Protein AF-A0A4C1ZLG6-F1 (afdb_monomer)

Structure (mmCIF, N/CA/C/O backbone):
data_AF-A0A4C1ZLG6-F1
#
_entry.id   AF-A0A4C1ZLG6-F1
#
loop_
_atom_site.group_PDB
_atom_site.id
_atom_site.type_symbol
_atom_site.label_atom_id
_atom_site.label_alt_id
_atom_site.label_comp_id
_atom_site.label_asym_id
_atom_site.label_entity_id
_atom_site.label_seq_id
_atom_site.pdbx_PDB_ins_code
_atom_site.Cartn_x
_atom_site.Cartn_y
_atom_site.Cartn_z
_atom_site.occupancy
_atom_site.B_iso_or_equiv
_atom_site.auth_seq_id
_atom_site.auth_comp_id
_atom_site.auth_asym_id
_atom_site.auth_atom_id
_atom_site.pdbx_PDB_model_num
ATOM 1 N N . MET A 1 1 ? 3.387 13.866 -40.294 1.00 32.53 1 MET A N 1
ATOM 2 C CA . MET A 1 1 ? 2.597 12.995 -39.398 1.00 32.53 1 MET A CA 1
ATOM 3 C C . MET A 1 1 ? 2.836 13.472 -37.978 1.00 32.53 1 MET A C 1
ATOM 5 O O . MET A 1 1 ? 3.967 13.410 -37.513 1.00 32.53 1 MET A O 1
ATOM 9 N N . GLU A 1 2 ? 1.818 14.074 -37.364 1.00 25.86 2 GLU A N 1
ATOM 10 C CA . GLU A 1 2 ? 1.914 14.751 -36.068 1.00 25.86 2 GLU A CA 1
ATOM 11 C C . GLU A 1 2 ? 2.359 13.804 -34.948 1.00 25.86 2 GLU A C 1
ATOM 13 O O . GLU A 1 2 ? 1.741 12.775 -34.671 1.00 25.86 2 GLU A O 1
ATOM 18 N N . TYR A 1 3 ? 3.446 14.188 -34.281 1.00 26.62 3 TYR A N 1
ATOM 19 C CA . TYR A 1 3 ? 3.924 13.571 -33.053 1.00 26.62 3 TYR A CA 1
ATOM 20 C C . TYR A 1 3 ? 2.950 13.901 -31.914 1.00 26.62 3 TYR A C 1
ATOM 22 O O . TYR A 1 3 ? 3.123 14.875 -31.182 1.00 26.62 3 TYR A O 1
ATOM 30 N N . ASN A 1 4 ? 1.942 13.053 -31.712 1.00 25.73 4 ASN A N 1
ATOM 31 C CA . ASN A 1 4 ? 1.201 13.013 -30.453 1.00 25.73 4 ASN A CA 1
ATOM 32 C C . ASN A 1 4 ? 2.108 12.421 -29.363 1.00 25.73 4 ASN A C 1
ATOM 34 O O . ASN A 1 4 ? 2.046 11.240 -29.014 1.00 25.73 4 ASN A O 1
ATOM 38 N N . SER A 1 5 ? 2.999 13.262 -28.833 1.00 31.33 5 SER A N 1
ATOM 39 C CA . SER A 1 5 ? 3.662 13.018 -27.560 1.00 31.33 5 SER A CA 1
ATOM 40 C C . SER A 1 5 ? 2.575 12.957 -26.496 1.00 31.33 5 SER A C 1
ATOM 42 O O . SER A 1 5 ? 2.000 13.977 -26.117 1.00 31.33 5 SER A O 1
ATOM 44 N N . VAL A 1 6 ? 2.274 11.753 -26.015 1.00 37.44 6 VAL A N 1
ATOM 45 C CA . VAL A 1 6 ? 1.511 11.569 -24.782 1.00 37.44 6 VAL A CA 1
ATOM 46 C C . VAL A 1 6 ? 2.402 12.074 -23.640 1.00 37.44 6 VAL A C 1
ATOM 48 O O . VAL A 1 6 ? 3.042 11.294 -22.933 1.00 37.44 6 VAL A O 1
ATOM 51 N N . ARG A 1 7 ? 2.469 13.406 -23.470 1.00 36.53 7 ARG A N 1
ATOM 52 C CA . ARG A 1 7 ? 2.649 14.013 -22.146 1.00 36.53 7 ARG A CA 1
ATOM 53 C C . ARG A 1 7 ? 1.627 13.349 -21.238 1.00 36.53 7 ARG A C 1
ATOM 55 O O . ARG A 1 7 ? 0.547 13.002 -21.713 1.00 36.53 7 ARG A O 1
ATOM 62 N N . LEU A 1 8 ? 1.949 13.181 -19.958 1.00 45.28 8 LEU A N 1
ATOM 63 C CA . LEU A 1 8 ? 0.924 12.904 -18.957 1.00 45.28 8 LEU A CA 1
ATOM 64 C C . LEU A 1 8 ? -0.202 13.910 -19.197 1.00 45.28 8 LEU A C 1
ATOM 66 O O . LEU A 1 8 ? -0.028 15.109 -18.970 1.00 45.28 8 LEU A O 1
ATOM 70 N N . SER A 1 9 ? -1.299 13.444 -19.796 1.00 33.59 9 SER A N 1
ATOM 71 C CA . SER A 1 9 ? -2.474 14.264 -20.013 1.00 33.59 9 SER A CA 1
ATOM 72 C C . SER A 1 9 ? -2.825 14.775 -18.635 1.00 33.59 9 SER A C 1
ATOM 74 O O . SER A 1 9 ? -2.987 13.963 -17.723 1.00 33.59 9 SER A O 1
ATOM 76 N N . ARG A 1 10 ? -2.824 16.104 -18.472 1.00 37.34 10 ARG A N 1
ATOM 77 C CA . ARG A 1 10 ? -3.191 16.760 -17.218 1.00 37.34 10 ARG A CA 1
ATOM 78 C C . ARG A 1 10 ? -4.467 16.073 -16.743 1.00 37.34 10 ARG A C 1
ATOM 80 O O . ARG A 1 10 ? -5.470 16.194 -17.449 1.00 37.34 10 ARG A O 1
ATOM 87 N N . PRO A 1 11 ? -4.450 15.324 -15.629 1.00 32.22 11 PRO A N 1
ATOM 88 C CA . PRO A 1 11 ? -5.691 14.843 -15.069 1.00 32.22 11 PRO A CA 1
ATOM 89 C C . PRO A 1 11 ? -6.492 16.107 -14.785 1.00 32.22 11 PRO A C 1
ATOM 91 O O . PRO A 1 11 ? -6.019 16.981 -14.052 1.00 32.22 11 PRO A O 1
ATOM 94 N N . THR A 1 12 ? -7.643 16.259 -15.439 1.00 30.94 12 THR A N 1
ATOM 95 C CA . THR A 1 12 ? -8.649 17.258 -15.077 1.00 30.94 12 THR A CA 1
ATOM 96 C C . THR A 1 12 ? -8.755 17.191 -13.571 1.00 30.94 12 THR A C 1
ATOM 98 O O . THR A 1 12 ? -8.993 16.092 -13.080 1.00 30.94 12 THR A O 1
ATOM 101 N N . ALA A 1 13 ? -8.451 18.292 -12.875 1.00 35.47 13 ALA A N 1
ATOM 102 C CA . ALA A 1 13 ? -8.166 18.334 -11.445 1.00 35.47 13 ALA A CA 1
ATOM 103 C C . ALA A 1 1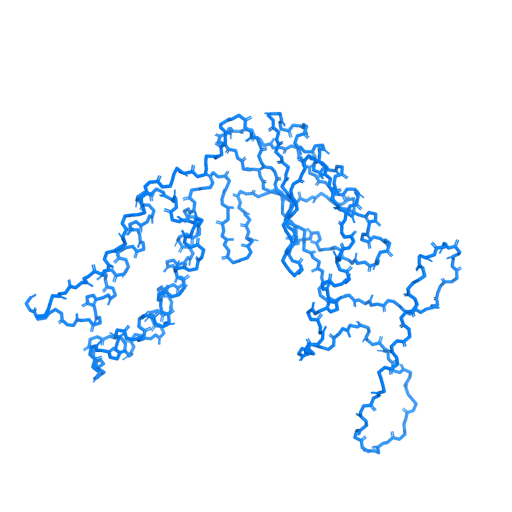3 ? -9.134 17.457 -10.634 1.00 35.47 13 ALA A C 1
ATOM 105 O O . ALA A 1 13 ? -10.161 17.922 -10.143 1.00 35.47 13 ALA A O 1
ATOM 106 N N . GLN A 1 14 ? -8.810 16.173 -10.483 1.00 33.31 14 GLN A N 1
ATOM 107 C CA . GLN A 1 14 ? -9.477 15.326 -9.526 1.00 33.31 14 GLN A CA 1
ATOM 108 C C . GLN A 1 14 ? -8.911 15.809 -8.212 1.00 33.31 14 GLN A C 1
ATOM 110 O O . GLN A 1 14 ? -7.715 15.669 -7.939 1.00 33.31 14 GLN A O 1
ATOM 115 N N . ARG A 1 15 ? -9.777 16.511 -7.472 1.00 34.97 15 ARG A N 1
ATOM 116 C CA . ARG A 1 15 ? -9.549 16.932 -6.097 1.00 34.97 15 ARG A CA 1
ATOM 117 C C . ARG A 1 15 ? -8.759 15.820 -5.426 1.00 34.97 15 ARG A C 1
ATOM 119 O O . ARG A 1 15 ? -9.230 14.685 -5.371 1.00 34.97 15 ARG A O 1
ATOM 126 N N . LYS A 1 16 ? -7.553 16.165 -4.962 1.00 40.41 16 LYS A N 1
ATOM 127 C CA . LYS A 1 16 ? -6.758 15.348 -4.044 1.00 40.41 16 LYS A CA 1
ATOM 128 C C . LYS A 1 16 ? -7.745 14.623 -3.122 1.00 40.41 16 LYS A C 1
ATOM 130 O O . LYS A 1 16 ? -8.597 15.339 -2.585 1.00 40.41 16 LYS A O 1
ATOM 135 N N . PRO A 1 17 ? -7.704 13.286 -2.951 1.00 38.41 17 PRO A N 1
ATOM 136 C CA . PRO A 1 17 ? -8.452 12.640 -1.888 1.00 38.41 17 PRO A CA 1
ATOM 137 C C . PRO A 1 17 ? -7.931 13.287 -0.616 1.00 38.41 17 PRO A C 1
ATOM 139 O O . PRO A 1 17 ? -6.821 13.026 -0.147 1.00 38.41 17 PRO A O 1
ATOM 142 N N . ALA A 1 18 ? -8.662 14.300 -0.170 1.00 37.34 18 ALA A N 1
ATOM 143 C CA . ALA A 1 18 ? -8.304 15.048 0.993 1.00 37.34 18 ALA A CA 1
ATOM 144 C C . ALA A 1 18 ? -8.491 14.031 2.102 1.00 37.34 18 ALA A C 1
ATOM 146 O O . ALA A 1 18 ? -9.612 13.596 2.364 1.00 37.34 18 ALA A O 1
ATOM 147 N N . ALA A 1 19 ? -7.394 13.639 2.748 1.00 44.62 19 ALA A N 1
ATOM 148 C CA . ALA A 1 19 ? -7.501 13.346 4.160 1.00 44.62 19 ALA A CA 1
ATOM 149 C C . ALA A 1 19 ? -8.243 14.554 4.737 1.00 44.62 19 ALA A C 1
ATOM 151 O O . ALA A 1 19 ? -7.701 15.664 4.721 1.00 44.62 19 ALA A O 1
ATOM 152 N N . ASN A 1 20 ? -9.524 14.371 5.065 1.00 40.72 20 ASN A N 1
ATOM 153 C CA . ASN A 1 20 ? -10.324 15.422 5.663 1.00 40.72 20 ASN A CA 1
ATOM 154 C C . ASN A 1 20 ? -9.501 15.905 6.869 1.00 40.72 20 ASN A C 1
ATOM 156 O O . ASN A 1 20 ? -9.149 15.057 7.694 1.00 40.72 20 ASN A O 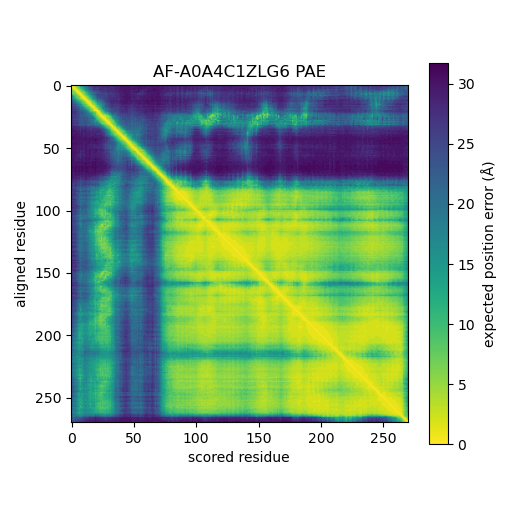1
ATOM 160 N N . PRO A 1 21 ? -9.097 17.188 6.952 1.00 42.62 21 PRO A N 1
ATOM 161 C CA . PRO A 1 21 ? -8.167 17.671 7.983 1.00 42.62 21 PRO A CA 1
ATOM 162 C C . PRO A 1 21 ? -8.642 17.408 9.424 1.00 42.62 21 PRO A C 1
ATOM 164 O O . PRO A 1 21 ? -7.870 17.551 10.379 1.00 42.62 21 PRO A O 1
ATOM 167 N N . GLU A 1 22 ? -9.895 16.989 9.574 1.00 38.75 22 GLU A N 1
ATOM 168 C CA . GLU A 1 22 ? -10.546 16.667 10.832 1.00 38.75 22 GLU A CA 1
ATOM 169 C C . GLU A 1 22 ? -10.551 15.182 11.197 1.00 38.75 22 GLU A C 1
ATOM 171 O O . GLU A 1 22 ? -10.869 14.886 12.338 1.00 38.75 22 GLU A O 1
ATOM 176 N N . ARG A 1 23 ? -10.167 14.245 10.316 1.00 43.34 23 ARG A N 1
ATOM 177 C CA . ARG A 1 23 ? -10.336 12.801 10.574 1.00 43.34 23 ARG A CA 1
ATOM 178 C C . ARG A 1 23 ? -9.011 12.042 10.636 1.00 43.34 23 ARG A C 1
ATOM 180 O O . ARG A 1 23 ? -8.165 12.154 9.752 1.00 43.34 23 ARG A O 1
ATOM 187 N N . PHE A 1 24 ? -8.847 11.239 11.681 1.00 42.12 24 PHE A N 1
ATOM 188 C CA . PHE A 1 24 ? -7.832 10.197 11.771 1.00 42.12 24 PHE A CA 1
ATOM 189 C C . PHE A 1 24 ? -8.303 8.998 10.967 1.00 42.12 24 PHE A C 1
ATOM 191 O O . PHE A 1 24 ? -9.427 8.547 11.165 1.00 42.12 24 PHE A O 1
ATOM 198 N N . LEU A 1 25 ? -7.452 8.488 10.081 1.00 54.62 25 LEU A N 1
ATOM 199 C CA . LEU A 1 25 ? -7.694 7.232 9.387 1.00 54.62 25 LEU A CA 1
ATOM 200 C C . LEU A 1 25 ? -6.664 6.223 9.885 1.00 54.62 25 LEU A C 1
ATOM 202 O O . LEU A 1 25 ? -5.469 6.378 9.647 1.00 54.62 25 LEU A O 1
ATOM 206 N N . VAL A 1 26 ? -7.113 5.219 10.627 1.00 54.72 26 VAL A N 1
ATOM 207 C CA . VAL A 1 26 ? -6.240 4.177 11.175 1.00 54.72 26 VAL A CA 1
ATOM 208 C C . VAL A 1 26 ? -6.462 2.921 10.372 1.00 54.72 26 VAL A C 1
ATOM 210 O O . VAL A 1 26 ? -7.603 2.483 10.223 1.00 54.72 26 VAL A O 1
ATOM 213 N N . THR A 1 27 ? -5.379 2.348 9.860 1.00 56.62 27 THR A N 1
ATOM 214 C CA . THR A 1 27 ? -5.454 1.077 9.152 1.00 56.62 27 THR A CA 1
ATOM 215 C C . THR A 1 27 ? -4.721 -0.010 9.891 1.00 56.62 27 THR A C 1
ATOM 217 O O . THR A 1 27 ? -3.542 0.168 10.197 1.00 56.62 27 THR A O 1
ATOM 220 N N . ALA A 1 28 ? -5.379 -1.145 10.086 1.00 50.84 28 ALA A N 1
ATOM 221 C CA . ALA A 1 28 ? -4.706 -2.406 10.347 1.00 50.84 28 ALA A CA 1
ATOM 222 C C . ALA A 1 28 ? -4.681 -3.198 9.039 1.00 50.84 28 ALA A C 1
ATOM 224 O O . ALA A 1 28 ? -5.736 -3.503 8.481 1.00 50.84 28 ALA A O 1
ATOM 225 N N . ASN A 1 29 ? -3.488 -3.507 8.532 1.00 51.44 29 ASN A N 1
ATOM 226 C CA . ASN A 1 29 ? -3.357 -4.536 7.506 1.00 51.44 29 ASN A CA 1
ATOM 227 C C . ASN A 1 29 ? -3.202 -5.875 8.226 1.00 51.44 29 ASN A C 1
ATOM 229 O O . ASN A 1 29 ? -2.178 -6.100 8.863 1.00 51.44 29 ASN A O 1
ATOM 233 N N . VAL A 1 30 ? -4.222 -6.722 8.175 1.00 50.34 30 VAL A N 1
ATOM 234 C CA . VAL A 1 30 ? -4.213 -8.072 8.730 1.00 50.34 30 VAL A CA 1
ATOM 235 C C . VAL A 1 30 ? -3.909 -9.033 7.592 1.00 50.34 30 VAL A C 1
ATOM 237 O O . VAL A 1 30 ? -4.689 -9.173 6.653 1.00 50.34 30 VAL A O 1
ATOM 240 N N . ARG A 1 31 ? -2.769 -9.719 7.688 1.00 47.28 31 ARG A N 1
ATOM 241 C CA . ARG A 1 31 ? -2.401 -10.776 6.742 1.00 47.28 31 ARG A CA 1
ATOM 242 C C . ARG A 1 31 ? -2.761 -12.140 7.291 1.00 47.28 31 ARG A C 1
ATOM 244 O O . ARG A 1 31 ? -2.350 -12.494 8.398 1.00 47.28 31 ARG A O 1
ATOM 251 N N . SER A 1 32 ? -3.470 -12.934 6.500 1.00 43.19 32 SER A N 1
ATOM 252 C CA . SER A 1 32 ? -3.666 -14.355 6.794 1.00 43.19 32 SER A CA 1
ATOM 253 C C . SER A 1 32 ? -2.518 -15.186 6.206 1.00 43.19 32 SER A C 1
ATOM 255 O O . SER A 1 32 ? -1.908 -14.830 5.202 1.00 43.19 32 SER A O 1
ATOM 257 N N . SER A 1 33 ? -2.135 -16.279 6.865 1.00 38.66 33 SER A N 1
ATOM 258 C CA . SER A 1 33 ? -1.127 -17.190 6.311 1.00 38.66 33 SER A CA 1
ATOM 259 C C . SER A 1 33 ? -1.798 -18.195 5.371 1.00 38.66 33 SER A C 1
ATOM 261 O O . SER A 1 33 ? -2.636 -18.969 5.823 1.00 38.66 33 SER A O 1
ATOM 263 N N . HIS A 1 34 ? -1.361 -18.274 4.105 1.00 36.88 34 HIS A N 1
ATOM 264 C CA . HIS A 1 34 ? -1.759 -19.317 3.134 1.00 36.88 34 HIS A CA 1
ATOM 265 C C . HIS A 1 34 ? -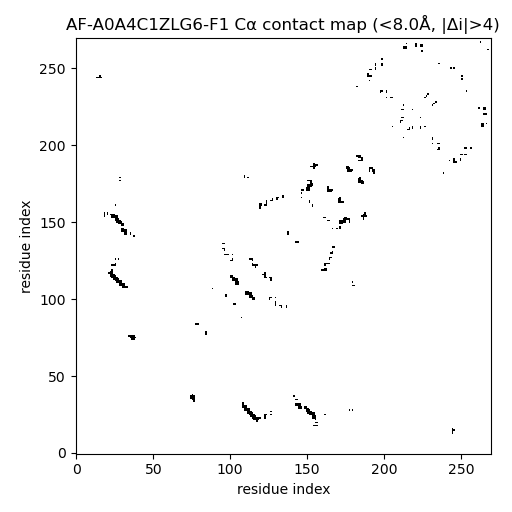1.503 -20.757 3.614 1.00 36.88 34 HIS A C 1
ATOM 267 O O . HIS A 1 34 ? -1.966 -21.720 3.006 1.00 36.88 34 HIS A O 1
ATOM 273 N N . ARG A 1 35 ? -0.780 -20.931 4.725 1.00 30.44 35 ARG A N 1
ATOM 274 C CA . ARG A 1 35 ? -0.602 -22.217 5.395 1.00 30.44 35 ARG A CA 1
ATOM 275 C C . ARG A 1 35 ? -1.771 -22.486 6.348 1.00 30.44 35 ARG A C 1
ATOM 277 O O . ARG A 1 35 ? -1.566 -22.724 7.538 1.00 30.44 35 ARG A O 1
ATOM 284 N N . ALA A 1 36 ? -2.995 -22.424 5.833 1.00 33.66 36 ALA A N 1
ATOM 285 C CA . ALA A 1 36 ? -4.163 -22.908 6.549 1.00 33.66 36 ALA A CA 1
ATOM 286 C C . ALA A 1 36 ? -4.057 -24.437 6.634 1.00 33.66 36 ALA A C 1
ATOM 288 O O . ALA A 1 36 ? -4.374 -25.137 5.680 1.00 33.66 36 ALA A O 1
ATOM 289 N N . ARG A 1 37 ? -3.584 -24.971 7.767 1.00 31.08 37 ARG A N 1
ATOM 290 C CA . ARG A 1 37 ? -3.909 -26.359 8.117 1.00 31.08 37 ARG A CA 1
ATOM 291 C C . ARG A 1 37 ? -5.420 -26.387 8.342 1.00 31.08 37 ARG A C 1
ATOM 293 O O . ARG A 1 37 ? -5.855 -25.896 9.376 1.00 31.08 37 ARG A O 1
ATOM 300 N N . LEU A 1 38 ? -6.212 -26.955 7.431 1.00 36.28 38 LEU A N 1
ATOM 301 C CA . LEU A 1 38 ? -7.554 -27.438 7.804 1.00 36.28 38 LEU A CA 1
ATOM 302 C C . LEU A 1 38 ? -7.345 -28.595 8.804 1.00 36.28 38 LEU A C 1
ATOM 304 O O . LEU A 1 38 ? -6.683 -29.582 8.478 1.00 36.28 38 LEU A O 1
ATOM 308 N N . PRO A 1 39 ? -7.790 -28.497 10.054 1.00 38.84 39 PRO A N 1
ATOM 309 C CA . PRO A 1 39 ? -7.450 -29.509 11.044 1.00 38.84 39 PRO A CA 1
ATOM 310 C C . PRO A 1 39 ? -8.229 -30.816 10.846 1.00 38.84 39 PRO A C 1
ATOM 312 O O . PRO A 1 39 ? -9.346 -30.830 10.332 1.00 38.84 39 PRO A O 1
ATOM 315 N N . ARG A 1 40 ? -7.601 -31.914 11.288 1.00 28.41 40 ARG A N 1
ATOM 316 C CA . ARG A 1 40 ? -8.188 -33.256 11.406 1.00 28.41 40 ARG A CA 1
ATOM 317 C C . ARG A 1 40 ? -9.404 -33.235 12.341 1.00 28.41 40 ARG A C 1
ATOM 319 O O . ARG A 1 40 ? -9.437 -32.478 13.308 1.00 28.41 40 ARG A O 1
ATOM 326 N N . ALA A 1 41 ? -10.369 -34.101 12.047 1.00 32.78 41 ALA A N 1
ATOM 327 C CA . ALA A 1 41 ? -11.659 -34.227 12.725 1.00 32.78 41 ALA A CA 1
ATOM 328 C C . ALA A 1 41 ? -11.605 -34.961 14.081 1.00 32.78 41 ALA A C 1
ATOM 330 O O . ALA A 1 41 ? -12.558 -35.654 14.421 1.00 32.78 41 ALA A O 1
ATOM 331 N N . ASP A 1 42 ? -10.517 -34.837 14.841 1.00 35.28 42 ASP A N 1
ATOM 332 C CA . ASP A 1 42 ? -10.348 -35.600 16.081 1.00 35.28 42 ASP A CA 1
ATOM 333 C C . ASP A 1 42 ? -9.894 -34.679 17.214 1.00 35.28 42 ASP A C 1
ATOM 335 O O . ASP A 1 42 ? -8.725 -34.619 17.576 1.00 35.28 42 ASP A O 1
ATOM 339 N N . ASP A 1 43 ? -10.836 -33.876 17.711 1.00 33.06 43 ASP A N 1
ATOM 340 C CA . ASP A 1 43 ? -10.805 -33.439 19.104 1.00 33.06 43 ASP A CA 1
ATOM 341 C C . ASP A 1 43 ? -12.244 -33.181 19.568 1.00 33.06 43 ASP A C 1
ATOM 343 O O . ASP A 1 43 ? -12.929 -32.267 19.093 1.00 33.06 43 ASP A O 1
ATOM 347 N N . ARG A 1 44 ? -12.745 -34.072 20.427 1.00 37.47 44 ARG A N 1
ATOM 348 C CA . ARG A 1 44 ? -14.106 -34.045 20.967 1.00 37.47 44 ARG A CA 1
ATOM 349 C C . ARG A 1 44 ? -14.184 -32.976 22.058 1.00 37.47 44 ARG A C 1
ATOM 351 O O . ARG A 1 44 ? -14.012 -33.272 23.233 1.00 37.47 44 ARG A O 1
ATOM 358 N N . SER A 1 45 ? -14.508 -31.744 21.683 1.00 31.66 45 SER A N 1
ATOM 359 C CA . SER A 1 45 ? -1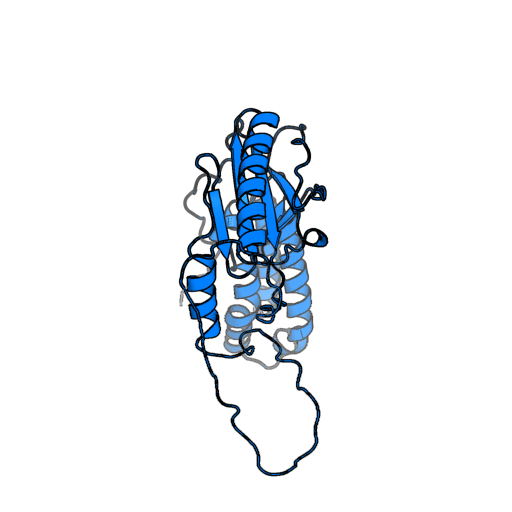5.123 -30.782 22.603 1.00 31.66 45 SER A CA 1
ATOM 360 C C . SER A 1 45 ? -16.365 -30.189 21.939 1.00 31.66 45 SER A C 1
ATOM 362 O O . SER A 1 45 ? -16.307 -29.639 20.841 1.00 31.66 45 SER A O 1
ATOM 364 N N . GLY A 1 46 ? -17.515 -30.424 22.573 1.00 35.44 46 GLY A N 1
ATOM 365 C CA . GLY A 1 46 ? -18.848 -30.128 22.056 1.00 35.44 46 GLY A CA 1
ATOM 366 C C . GLY A 1 46 ? -19.138 -28.634 21.981 1.00 35.44 46 GLY A C 1
ATOM 367 O O . GLY A 1 46 ? -19.739 -28.071 22.889 1.00 35.44 46 GLY A O 1
ATOM 368 N N . VAL A 1 47 ? -18.737 -28.011 20.877 1.00 35.72 47 VAL A N 1
ATOM 369 C CA . VAL A 1 47 ? -19.232 -26.700 20.458 1.00 35.72 47 VAL A CA 1
ATOM 370 C C . VAL A 1 47 ? -19.974 -26.907 19.146 1.00 35.72 47 VAL A C 1
ATOM 372 O O . VAL A 1 47 ? -19.371 -27.334 18.161 1.00 35.72 47 VAL A O 1
ATOM 375 N N . ASP A 1 48 ? -21.280 -26.642 19.159 1.00 31.20 48 ASP A N 1
ATOM 376 C CA . ASP A 1 48 ? -22.135 -26.691 17.974 1.00 31.20 48 ASP A CA 1
ATOM 377 C C . ASP A 1 48 ? -21.552 -25.815 16.858 1.00 31.20 48 ASP A C 1
ATOM 379 O O . ASP A 1 48 ? -21.345 -24.608 17.006 1.00 31.20 48 ASP A O 1
ATOM 383 N N . VAL A 1 49 ? -21.254 -26.460 15.734 1.00 44.72 49 VAL A N 1
ATOM 384 C CA . VAL A 1 49 ? -20.683 -25.863 14.525 1.00 44.72 49 VAL A CA 1
ATOM 385 C C . VAL A 1 49 ? -21.827 -25.673 13.520 1.00 44.72 49 VAL A C 1
ATOM 387 O O . VAL A 1 49 ? -22.623 -26.601 13.361 1.00 44.72 49 VAL A O 1
ATOM 390 N N . PRO A 1 50 ? -21.934 -24.543 12.793 1.00 36.25 50 PRO A N 1
ATOM 391 C CA . PRO A 1 50 ? -22.919 -24.410 11.719 1.00 36.25 50 PRO A CA 1
ATOM 392 C C . PRO A 1 50 ? -22.739 -25.518 10.659 1.00 36.25 50 PRO A C 1
ATOM 394 O O . PRO A 1 50 ? -21.601 -25.864 10.320 1.00 36.25 50 PRO A O 1
ATOM 397 N N . PRO A 1 51 ? -23.827 -26.096 10.118 1.00 35.69 51 PRO A N 1
ATOM 398 C CA . PRO A 1 51 ? -23.765 -27.330 9.347 1.00 35.69 51 PRO A CA 1
ATOM 399 C C . PRO A 1 51 ? -23.352 -27.063 7.894 1.00 35.69 51 PRO A C 1
ATOM 401 O O . PRO A 1 51 ? -24.187 -26.992 7.001 1.00 35.69 51 PRO A O 1
ATOM 404 N N . LEU A 1 52 ? -22.048 -26.976 7.631 1.00 35.72 52 LEU A N 1
ATOM 405 C CA . LEU A 1 52 ? -21.479 -27.141 6.287 1.00 35.72 52 LEU A CA 1
ATOM 406 C C . LEU A 1 52 ? -20.353 -28.181 6.345 1.00 35.72 52 LEU A C 1
ATOM 408 O O . LEU A 1 52 ? -19.158 -27.888 6.351 1.00 35.72 52 LEU A O 1
ATOM 412 N N . ARG A 1 53 ? -20.775 -29.444 6.449 1.00 34.69 53 ARG A N 1
ATOM 413 C CA . ARG A 1 53 ? -19.924 -30.637 6.536 1.00 34.69 53 ARG A CA 1
ATOM 414 C C . ARG A 1 53 ? -19.305 -30.943 5.162 1.00 34.69 53 ARG A C 1
ATOM 416 O O . ARG A 1 53 ? -19.902 -31.646 4.354 1.00 34.69 53 ARG A O 1
ATOM 423 N N . TRP A 1 54 ? -18.104 -30.438 4.884 1.00 41.50 54 TRP A N 1
ATOM 424 C CA . TRP A 1 54 ? -17.394 -30.633 3.608 1.00 41.50 54 TRP A CA 1
ATOM 425 C C . TRP A 1 54 ? -16.684 -31.998 3.489 1.00 41.50 54 TRP A C 1
ATOM 427 O O . TRP A 1 54 ? -15.466 -32.073 3.478 1.00 41.50 54 TRP A O 1
ATOM 437 N N . ARG A 1 55 ? -17.377 -33.126 3.291 1.00 29.12 55 ARG A N 1
ATOM 438 C CA . ARG A 1 55 ? -16.674 -34.336 2.792 1.00 29.12 55 ARG A CA 1
ATOM 439 C C . ARG A 1 55 ? -16.333 -34.187 1.299 1.00 29.12 55 ARG A C 1
ATOM 441 O O . ARG A 1 55 ? -16.988 -34.773 0.449 1.00 29.12 55 ARG A O 1
ATOM 448 N N . LEU A 1 56 ? -15.299 -33.411 0.973 1.00 35.47 56 LEU A N 1
ATOM 449 C CA . LEU A 1 56 ? -14.662 -33.458 -0.346 1.00 35.47 56 LEU A CA 1
ATOM 450 C C . LEU A 1 56 ? -13.594 -34.550 -0.331 1.00 35.47 56 LEU A C 1
ATOM 452 O O . LEU A 1 56 ? -12.438 -34.335 0.026 1.00 35.47 56 LEU A O 1
ATOM 456 N N . GLN A 1 57 ? -14.027 -35.751 -0.696 1.00 33.16 57 GLN A N 1
ATOM 457 C CA . GLN A 1 57 ? -13.170 -36.891 -0.978 1.00 33.16 57 GLN A CA 1
ATOM 458 C C . GLN A 1 57 ? -12.582 -36.683 -2.379 1.00 33.16 57 GLN A C 1
ATOM 460 O O . GLN A 1 57 ? -13.110 -37.173 -3.370 1.00 33.16 57 GLN A O 1
ATOM 465 N N . LEU A 1 58 ? -11.526 -35.872 -2.480 1.00 33.75 58 LEU A N 1
ATOM 466 C CA . LEU A 1 58 ? -10.732 -35.819 -3.703 1.00 33.75 58 LEU A CA 1
ATOM 467 C C . LEU A 1 58 ? -9.878 -37.088 -3.735 1.00 33.75 58 LEU A C 1
ATOM 469 O O . LEU A 1 58 ? -8.939 -37.236 -2.954 1.00 33.75 58 LEU A O 1
ATOM 473 N N . ALA A 1 59 ? -10.278 -38.030 -4.589 1.00 27.88 59 ALA A N 1
ATOM 474 C CA . ALA A 1 59 ? -9.530 -39.247 -4.855 1.00 27.88 59 ALA A CA 1
ATOM 475 C C . ALA A 1 59 ? -8.105 -38.899 -5.327 1.00 27.88 59 ALA A C 1
ATOM 477 O O . ALA A 1 59 ? -7.943 -37.980 -6.138 1.00 27.88 59 ALA A O 1
ATOM 478 N N . PRO A 1 60 ? -7.067 -39.607 -4.855 1.00 32.09 60 PRO A N 1
ATOM 479 C CA . PRO A 1 60 ? -5.736 -39.455 -5.413 1.00 32.09 60 PRO A CA 1
ATOM 480 C C . PRO A 1 60 ? -5.736 -39.988 -6.850 1.00 32.09 60 PRO A C 1
ATOM 482 O O . PRO A 1 60 ? -6.141 -41.119 -7.109 1.00 32.09 60 PRO A O 1
ATOM 485 N N . VAL A 1 61 ? -5.256 -39.176 -7.792 1.00 38.44 61 VAL A N 1
ATOM 486 C CA . VAL A 1 61 ? -4.795 -39.682 -9.088 1.00 38.44 61 VAL A CA 1
ATOM 487 C C . VAL A 1 61 ? -3.510 -40.462 -8.803 1.00 38.44 61 VAL A C 1
ATOM 489 O O . VAL A 1 61 ? -2.456 -39.866 -8.592 1.00 38.44 61 VAL A O 1
ATOM 492 N N . SER A 1 62 ? -3.611 -41.790 -8.712 1.00 32.41 62 SER A N 1
ATOM 493 C CA . SER A 1 62 ? -2.456 -42.689 -8.601 1.00 32.41 62 SER A CA 1
ATOM 494 C C . SER A 1 62 ? -1.603 -42.642 -9.873 1.00 32.41 62 SER A C 1
ATOM 496 O O . SER A 1 62 ? -2.135 -42.875 -10.958 1.00 32.41 62 SER A O 1
ATOM 498 N N . PRO A 1 63 ? -0.273 -42.498 -9.774 1.00 35.59 63 PRO A N 1
ATOM 499 C CA . PRO A 1 63 ? 0.636 -43.292 -10.579 1.00 35.59 63 PRO A CA 1
ATOM 500 C C . PRO A 1 63 ? 0.787 -44.675 -9.926 1.00 35.59 63 PRO A C 1
ATOM 502 O O . PRO A 1 63 ? 0.821 -44.812 -8.703 1.00 35.59 63 PRO A O 1
ATOM 505 N N . ALA A 1 64 ? 0.801 -45.716 -10.750 1.00 37.75 64 ALA A N 1
ATOM 506 C CA . ALA A 1 64 ? 0.833 -47.102 -10.312 1.00 37.75 64 ALA A CA 1
ATOM 507 C C . ALA A 1 64 ? 2.071 -47.453 -9.457 1.00 37.75 64 ALA A C 1
ATOM 509 O O . ALA A 1 64 ? 3.177 -46.975 -9.699 1.00 37.75 64 ALA A O 1
ATOM 510 N N . SER A 1 65 ? 1.847 -48.403 -8.540 1.00 40.62 65 SER A N 1
ATOM 511 C CA . SER A 1 65 ? 2.803 -49.273 -7.830 1.00 40.62 65 SER A CA 1
ATOM 512 C C . SER A 1 65 ? 3.682 -48.679 -6.717 1.00 40.62 65 SER A C 1
ATOM 514 O O . SER A 1 65 ? 4.768 -48.168 -6.960 1.00 40.62 65 SER A O 1
ATOM 516 N N . THR A 1 66 ? 3.254 -48.862 -5.461 1.00 34.78 66 THR A N 1
ATOM 517 C CA . THR A 1 66 ? 4.013 -49.543 -4.378 1.00 34.78 66 THR A CA 1
ATOM 518 C C . THR A 1 66 ? 3.183 -49.563 -3.077 1.00 34.78 66 THR A C 1
ATOM 520 O O . THR A 1 66 ? 2.613 -48.535 -2.718 1.00 34.78 66 THR A O 1
ATOM 523 N N . PRO A 1 67 ? 3.080 -50.697 -2.355 1.00 43.06 67 PRO A N 1
ATOM 524 C CA . PRO A 1 67 ? 2.480 -50.742 -1.024 1.00 43.06 67 PRO A CA 1
ATOM 525 C C . PRO A 1 67 ? 3.562 -50.537 0.045 1.00 43.06 67 PRO A C 1
ATOM 527 O O . PRO A 1 67 ? 4.503 -51.323 0.125 1.00 43.06 67 PRO A O 1
ATOM 530 N N . CYS A 1 68 ? 3.444 -49.495 0.869 1.00 30.09 68 CYS A N 1
ATOM 531 C CA . CYS A 1 68 ? 4.178 -49.423 2.131 1.00 30.09 68 CYS A CA 1
ATOM 532 C C . CYS A 1 68 ? 3.451 -48.511 3.124 1.00 30.09 68 CYS A C 1
ATOM 534 O O . CYS A 1 68 ? 3.159 -47.349 2.830 1.00 30.09 68 CYS A O 1
ATOM 536 N N . ASP A 1 69 ? 3.149 -49.076 4.288 1.00 39.12 69 ASP A N 1
ATOM 537 C CA . ASP A 1 69 ? 2.477 -48.443 5.412 1.00 39.12 69 ASP A CA 1
ATOM 538 C C . ASP A 1 69 ? 3.203 -47.172 5.869 1.00 39.12 69 ASP A C 1
ATOM 540 O O . ASP A 1 69 ? 4.243 -47.204 6.524 1.00 39.12 69 ASP A O 1
ATOM 544 N N . SER A 1 70 ? 2.612 -46.020 5.573 1.00 37.22 70 SER A N 1
ATOM 545 C CA . SER A 1 70 ? 2.835 -44.803 6.343 1.00 37.22 70 SER A CA 1
ATOM 546 C C . SER A 1 70 ? 1.547 -43.992 6.329 1.00 37.22 70 SER A C 1
ATOM 548 O O . SER A 1 70 ? 0.949 -43.750 5.283 1.00 37.22 70 SER A O 1
ATOM 550 N N . VAL A 1 71 ? 1.064 -43.634 7.519 1.00 38.88 71 VAL A N 1
ATOM 551 C CA . VAL A 1 71 ? -0.131 -42.806 7.693 1.00 38.88 71 VAL A CA 1
ATOM 552 C C . VAL A 1 71 ? 0.174 -41.432 7.112 1.00 38.88 71 VAL A C 1
ATOM 554 O O . VAL A 1 71 ? 0.750 -40.572 7.784 1.00 38.88 71 VAL A O 1
ATOM 557 N N . ASP A 1 72 ? -0.183 -41.244 5.846 1.00 39.41 72 ASP A N 1
ATOM 558 C CA . ASP A 1 72 ? 0.125 -40.027 5.124 1.00 39.41 72 ASP A CA 1
ATOM 559 C C . ASP A 1 72 ? -0.576 -38.849 5.814 1.00 39.41 72 ASP A C 1
ATOM 561 O O . ASP A 1 72 ? -1.779 -38.851 6.124 1.00 39.41 72 ASP A O 1
ATOM 565 N N . THR A 1 73 ? 0.211 -37.842 6.176 1.00 32.59 73 THR A N 1
ATOM 566 C CA . THR A 1 73 ? -0.316 -36.675 6.875 1.00 32.59 73 THR A CA 1
ATOM 567 C C . THR A 1 73 ? -1.071 -35.837 5.860 1.00 32.59 73 THR A C 1
ATOM 569 O O . THR A 1 73 ? -0.470 -35.011 5.185 1.00 32.59 73 THR A O 1
ATOM 572 N N . PHE A 1 74 ? -2.391 -36.045 5.761 1.00 38.91 74 PHE A N 1
ATOM 573 C CA . PHE A 1 74 ? -3.288 -35.215 4.952 1.00 38.91 74 PHE A CA 1
ATOM 574 C C . PHE A 1 74 ? -2.980 -33.729 5.179 1.00 38.91 74 PHE A C 1
ATOM 576 O O . PHE A 1 74 ? -3.340 -33.139 6.204 1.00 38.91 74 PHE A O 1
ATOM 583 N N . ARG A 1 75 ? -2.263 -33.135 4.219 1.00 46.41 75 ARG A N 1
ATOM 584 C CA . ARG A 1 75 ? -2.004 -31.704 4.155 1.00 46.41 75 ARG A CA 1
ATOM 585 C C . ARG A 1 75 ? -3.253 -31.064 3.606 1.00 46.41 75 ARG A C 1
ATOM 587 O O . ARG A 1 75 ? -3.522 -31.050 2.414 1.00 46.41 75 ARG A O 1
ATOM 594 N N . SER A 1 76 ? -4.027 -30.556 4.526 1.00 52.69 76 SER A N 1
ATOM 595 C CA . SER A 1 76 ? -5.152 -29.704 4.258 1.00 52.69 76 SER A CA 1
ATOM 596 C C . SER A 1 76 ? -4.714 -28.378 3.642 1.00 52.69 76 SER A C 1
ATOM 598 O O . SER A 1 76 ? -3.855 -27.678 4.174 1.00 52.69 76 SER A O 1
ATOM 600 N N . GLY A 1 77 ? -5.319 -28.062 2.504 1.00 55.91 77 GLY A N 1
ATOM 601 C CA . GLY A 1 77 ? -5.058 -26.877 1.702 1.00 55.91 77 GLY A CA 1
ATOM 602 C C . GLY A 1 77 ? -5.470 -27.153 0.261 1.00 55.91 77 GLY A C 1
ATOM 603 O O . GLY A 1 77 ? -5.413 -28.293 -0.197 1.00 55.91 77 GLY A O 1
ATOM 604 N N . VAL A 1 78 ? -5.915 -26.127 -0.460 1.00 63.88 78 VAL A N 1
ATOM 605 C CA . VAL A 1 78 ? -6.158 -26.272 -1.899 1.00 63.88 78 VAL A CA 1
ATOM 606 C C . VAL A 1 78 ? -4.799 -26.341 -2.609 1.00 63.88 78 VAL A C 1
ATOM 608 O O . VAL A 1 78 ? -3.943 -25.499 -2.320 1.00 63.88 78 VAL A O 1
ATOM 611 N N . PRO A 1 79 ? -4.568 -27.296 -3.531 1.00 68.44 79 PRO A N 1
ATOM 612 C CA . PRO A 1 79 ? -3.330 -27.339 -4.298 1.00 68.44 79 PRO A CA 1
ATOM 613 C C . PRO A 1 79 ? -3.144 -26.036 -5.084 1.00 68.44 79 PRO A C 1
ATOM 615 O O . PRO A 1 79 ? -4.052 -25.560 -5.773 1.00 68.44 79 PRO A O 1
ATOM 618 N N . GLN A 1 80 ? -1.957 -25.445 -4.954 1.00 65.06 80 GLN A N 1
ATOM 619 C CA . GLN A 1 80 ? -1.602 -24.212 -5.646 1.00 65.06 80 GLN A CA 1
ATOM 620 C C . GLN A 1 80 ? -1.631 -24.467 -7.161 1.00 65.06 80 GLN A C 1
ATOM 622 O O . GLN A 1 80 ? -0.956 -25.369 -7.645 1.00 65.06 80 GLN A O 1
ATOM 627 N N . GLY A 1 81 ? -2.447 -23.705 -7.894 1.00 69.19 81 GLY A N 1
ATOM 628 C CA . GLY A 1 81 ? -2.699 -23.928 -9.326 1.00 69.19 81 GLY A CA 1
ATOM 629 C C . GLY A 1 81 ? -4.043 -24.592 -9.651 1.00 69.19 81 GLY A C 1
ATOM 630 O O . GLY A 1 81 ? -4.367 -24.747 -10.824 1.00 69.19 81 GLY A O 1
ATOM 631 N N . SER A 1 82 ? -4.858 -24.940 -8.648 1.00 77.62 82 SER A N 1
ATOM 632 C CA . SER A 1 82 ? -6.248 -25.351 -8.883 1.00 77.62 82 SER A CA 1
ATOM 633 C C . SER A 1 82 ? -7.095 -24.191 -9.413 1.00 77.62 82 SER A C 1
ATOM 635 O O . SER A 1 82 ? -7.136 -23.120 -8.804 1.00 77.62 82 SER A O 1
ATOM 637 N N . ILE A 1 83 ? -7.843 -24.441 -10.492 1.00 80.19 83 ILE A N 1
ATOM 638 C CA . ILE A 1 83 ? -8.815 -23.500 -11.078 1.00 80.19 83 ILE A CA 1
ATOM 639 C C . ILE A 1 83 ? -9.890 -23.109 -10.050 1.00 80.19 83 ILE A C 1
ATOM 641 O O . ILE A 1 83 ? -10.353 -21.972 -10.028 1.00 80.19 83 ILE A O 1
ATOM 645 N N . LEU A 1 84 ? -10.253 -24.035 -9.155 1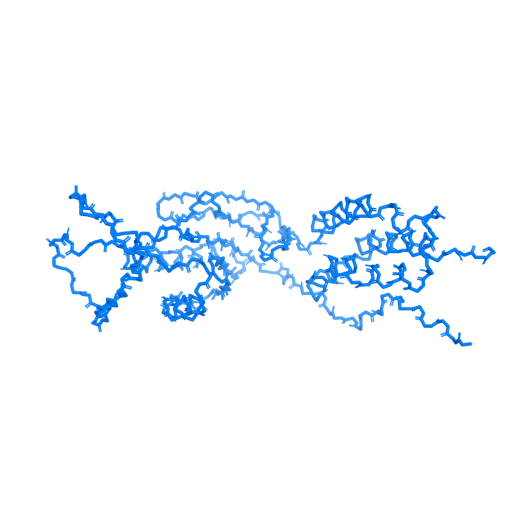.00 83.31 84 LEU A N 1
ATOM 646 C CA . LEU A 1 84 ? -11.279 -23.811 -8.134 1.00 83.31 84 LEU A CA 1
ATOM 647 C C . LEU A 1 84 ? -10.753 -23.115 -6.876 1.00 83.31 84 LEU A C 1
ATOM 649 O O . LEU A 1 84 ? -11.552 -22.661 -6.062 1.00 83.31 84 LEU A O 1
ATOM 653 N N . GLY A 1 85 ? -9.436 -23.006 -6.693 1.00 81.44 85 GLY A N 1
ATOM 654 C CA . GLY A 1 85 ? -8.864 -22.427 -5.475 1.00 81.44 85 GLY A CA 1
ATOM 655 C C . GLY A 1 85 ? -9.327 -21.002 -5.175 1.00 81.44 85 GLY A C 1
ATOM 656 O O . GLY A 1 85 ? -9.784 -20.765 -4.056 1.00 81.44 85 GLY A O 1
ATOM 657 N N . PRO A 1 86 ? -9.292 -20.071 -6.144 1.00 83.44 86 PRO A N 1
ATOM 658 C CA . PRO A 1 86 ? -9.795 -18.716 -5.938 1.00 83.44 86 PRO A CA 1
ATOM 659 C C . PRO A 1 86 ? -11.288 -18.670 -5.592 1.00 83.44 86 PRO A C 1
ATOM 661 O O . PRO A 1 86 ? -11.686 -17.922 -4.707 1.00 83.44 86 PRO A O 1
ATOM 664 N N . VAL A 1 87 ? -12.113 -19.498 -6.242 1.00 84.31 87 VAL A N 1
ATOM 665 C CA . VAL A 1 87 ? -13.566 -19.540 -5.998 1.00 84.31 87 VAL A CA 1
ATOM 666 C C . VAL A 1 87 ? -13.864 -20.056 -4.593 1.00 84.31 87 VAL A C 1
ATOM 668 O O . VAL A 1 87 ? -14.644 -19.453 -3.861 1.00 84.31 87 VAL A O 1
ATOM 671 N N . LEU A 1 88 ? -13.198 -21.138 -4.188 1.00 84.19 88 LEU A N 1
ATOM 672 C CA . LEU A 1 88 ? -13.329 -21.692 -2.842 1.00 84.19 88 LEU A CA 1
ATOM 673 C C . LEU A 1 88 ? -12.865 -20.697 -1.778 1.00 84.19 88 LEU A C 1
ATOM 675 O O . LEU A 1 88 ? -13.505 -20.587 -0.737 1.00 84.19 88 LEU A O 1
ATOM 679 N N . TYR A 1 89 ? -11.797 -19.943 -2.049 1.00 82.06 89 TYR A N 1
ATOM 680 C CA . TYR A 1 89 ? -11.337 -18.887 -1.153 1.00 82.06 89 TYR A CA 1
ATOM 681 C C . TYR A 1 89 ? -12.386 -17.781 -0.984 1.00 82.06 89 TYR A C 1
ATOM 683 O O . TYR A 1 89 ? -12.683 -17.401 0.143 1.00 82.06 89 TYR A O 1
ATOM 691 N N . LEU A 1 90 ? -12.993 -17.315 -2.082 1.00 84.88 90 LEU A N 1
ATOM 692 C CA . LEU A 1 90 ? -14.037 -16.286 -2.037 1.00 84.88 90 LEU A CA 1
ATOM 693 C C . LEU A 1 90 ? -15.251 -16.727 -1.213 1.00 84.88 90 LEU A C 1
ATOM 695 O O . LEU A 1 90 ? -15.746 -15.945 -0.409 1.00 84.88 90 LEU A O 1
ATOM 699 N N . ILE A 1 91 ? -15.702 -17.975 -1.382 1.00 86.25 91 ILE A N 1
ATOM 700 C CA . ILE A 1 91 ? -16.809 -18.540 -0.593 1.00 86.25 91 ILE A CA 1
ATOM 701 C C . ILE A 1 91 ? -16.412 -18.638 0.883 1.00 86.25 91 ILE A C 1
ATOM 703 O O . ILE A 1 91 ? -17.203 -18.310 1.761 1.00 86.25 91 ILE A O 1
ATOM 707 N N . TYR A 1 92 ? -15.179 -19.061 1.156 1.00 83.25 92 TYR A N 1
ATOM 708 C CA . TYR A 1 92 ? -14.669 -19.233 2.512 1.00 83.25 92 TYR A CA 1
ATOM 709 C C . TYR A 1 92 ? -14.555 -17.918 3.292 1.00 83.25 92 TYR A C 1
ATOM 711 O O . TYR A 1 92 ? -14.768 -17.905 4.496 1.00 83.25 92 TYR A O 1
ATOM 719 N N . THR A 1 93 ? -14.226 -16.811 2.625 1.00 85.31 93 THR A N 1
ATOM 720 C CA . THR A 1 93 ? -14.136 -15.485 3.258 1.00 85.31 93 THR A CA 1
ATOM 721 C C . THR A 1 93 ? -15.418 -14.660 3.138 1.00 85.31 93 THR A C 1
ATOM 723 O O . THR A 1 93 ? -15.415 -13.486 3.504 1.00 85.31 93 THR A O 1
ATOM 726 N N . ALA A 1 94 ? -16.501 -15.226 2.594 1.00 85.75 94 ALA A N 1
ATOM 727 C CA . ALA A 1 94 ? -17.730 -14.485 2.305 1.00 85.75 94 ALA A CA 1
ATOM 728 C C . ALA A 1 94 ? -18.456 -13.990 3.568 1.00 85.75 94 ALA A C 1
ATOM 730 O O . ALA A 1 94 ? -19.179 -13.000 3.507 1.00 85.75 94 ALA A O 1
ATOM 731 N N . ASP A 1 95 ? -18.258 -14.656 4.706 1.00 87.31 95 ASP A N 1
ATOM 732 C CA . ASP A 1 95 ? -18.885 -14.336 5.990 1.00 87.31 95 ASP A CA 1
ATOM 733 C C . ASP A 1 95 ? -17.998 -13.461 6.901 1.00 87.31 95 ASP A C 1
ATOM 735 O O . ASP A 1 95 ? -18.244 -13.365 8.106 1.00 87.31 95 ASP A O 1
ATOM 739 N N . LEU A 1 96 ? -16.956 -12.826 6.347 1.00 87.38 96 LEU A N 1
ATOM 740 C CA . LEU A 1 96 ? -16.050 -11.973 7.112 1.00 87.38 96 LEU A CA 1
ATOM 741 C C . LEU A 1 96 ? -16.838 -10.852 7.825 1.00 87.38 96 LEU A C 1
ATOM 743 O O . LEU A 1 96 ? -17.578 -10.108 7.173 1.00 87.38 96 LEU A O 1
ATOM 747 N N . PRO A 1 97 ? -16.672 -10.673 9.150 1.00 88.31 97 PRO A N 1
ATOM 748 C CA . PRO A 1 97 ? -17.466 -9.713 9.899 1.00 88.31 97 PRO A CA 1
ATOM 749 C C . PRO A 1 97 ? -17.128 -8.276 9.494 1.00 88.31 97 PRO A C 1
ATOM 751 O O . PRO A 1 97 ? -15.970 -7.847 9.515 1.00 88.31 97 PRO A O 1
ATOM 754 N N . GLY A 1 98 ? -18.165 -7.506 9.173 1.00 87.88 98 GLY A N 1
ATOM 755 C CA . GLY A 1 98 ? -18.094 -6.053 9.053 1.00 87.88 98 GLY A CA 1
ATOM 756 C C . GLY A 1 98 ? -18.332 -5.356 10.394 1.00 87.88 98 GLY A C 1
ATOM 757 O O . GLY A 1 98 ? -18.832 -5.954 11.348 1.00 87.88 98 GLY A O 1
ATOM 758 N N . HIS A 1 99 ? -18.009 -4.068 10.459 1.00 89.25 99 HIS A N 1
ATOM 759 C CA . HIS A 1 99 ? -18.365 -3.207 11.582 1.00 89.25 99 HIS A CA 1
ATOM 760 C C . HIS A 1 99 ? -18.772 -1.817 11.068 1.00 89.25 99 HIS A C 1
ATOM 762 O O . HIS A 1 99 ? -18.246 -1.340 10.065 1.00 89.25 99 HIS A O 1
ATOM 768 N N . ALA A 1 100 ? -19.761 -1.192 11.717 1.00 82.38 100 ALA A N 1
ATOM 769 C CA . ALA A 1 100 ? -20.492 -0.041 11.173 1.00 82.38 100 ALA A CA 1
ATOM 770 C C . ALA A 1 100 ? -19.630 1.221 10.980 1.00 82.38 100 ALA A C 1
ATOM 772 O O . ALA A 1 100 ? -19.907 2.025 10.095 1.00 82.38 100 ALA A O 1
ATOM 773 N N . PHE A 1 101 ? -18.576 1.384 11.785 1.00 84.12 101 PHE A N 1
ATOM 774 C CA . PHE A 1 101 ? -17.704 2.567 11.775 1.00 84.12 101 PHE A CA 1
ATOM 775 C C . PHE A 1 101 ? -16.370 2.341 11.052 1.00 84.12 101 PHE A C 1
ATOM 777 O O . PHE A 1 101 ? -15.445 3.150 11.145 1.00 84.12 101 PHE A O 1
ATOM 784 N N . THR A 1 102 ? -16.260 1.233 10.326 1.00 88.38 102 THR A N 1
ATOM 785 C CA . THR A 1 102 ? -15.020 0.775 9.695 1.00 88.38 102 THR A CA 1
ATOM 786 C C . THR A 1 102 ? -15.280 0.291 8.280 1.00 88.38 102 THR A C 1
ATOM 788 O O . THR A 1 102 ? -16.296 -0.335 7.997 1.00 88.38 102 THR A O 1
ATOM 791 N N . THR A 1 103 ? -14.331 0.535 7.387 1.00 88.38 103 THR A N 1
ATOM 792 C CA . THR A 1 103 ? -14.348 0.014 6.020 1.00 88.38 103 THR A CA 1
ATOM 793 C C . THR A 1 103 ? -13.345 -1.124 5.902 1.00 88.38 103 THR A C 1
ATOM 795 O O . THR A 1 103 ? -12.160 -0.924 6.166 1.00 88.38 103 THR A O 1
ATOM 798 N N . THR A 1 104 ? -13.795 -2.300 5.473 1.00 88.19 104 THR A N 1
ATOM 799 C CA . THR A 1 104 ? -12.911 -3.438 5.191 1.00 88.19 104 THR A CA 1
ATOM 800 C C . THR A 1 104 ? -12.633 -3.523 3.696 1.00 88.19 104 THR A C 1
ATOM 802 O O . THR A 1 104 ? -13.556 -3.563 2.889 1.00 88.19 104 THR A O 1
ATOM 805 N N . ALA A 1 105 ? -11.358 -3.593 3.329 1.00 86.81 105 ALA A N 1
ATOM 806 C CA . ALA A 1 105 ? -10.888 -3.865 1.981 1.00 86.81 105 ALA A CA 1
ATOM 807 C C . ALA A 1 105 ? -10.099 -5.181 1.980 1.00 86.81 105 ALA A C 1
ATOM 809 O O . ALA A 1 105 ? -8.957 -5.245 2.439 1.00 86.81 105 ALA A O 1
ATOM 810 N N . THR A 1 106 ? -10.716 -6.240 1.468 1.00 86.31 106 THR A N 1
ATOM 811 C CA . THR A 1 106 ? -10.105 -7.566 1.328 1.00 86.31 106 THR A CA 1
ATOM 812 C C . THR A 1 106 ? -9.643 -7.792 -0.100 1.00 86.31 106 THR A C 1
ATOM 814 O O . THR A 1 106 ? -10.412 -7.599 -1.044 1.00 86.31 106 THR A O 1
ATOM 817 N N . TYR A 1 107 ? -8.421 -8.277 -0.262 1.00 82.44 107 TYR A N 1
ATOM 818 C CA . TYR A 1 107 ? -7.940 -8.813 -1.522 1.00 82.44 107 TYR A CA 1
ATOM 819 C C . TYR A 1 107 ? -7.086 -10.033 -1.224 1.00 82.44 107 TYR A C 1
ATOM 821 O O . TYR A 1 107 ? -6.022 -9.905 -0.621 1.00 82.44 107 TYR A O 1
ATOM 829 N N . THR A 1 108 ? -7.572 -11.206 -1.632 1.00 81.12 108 THR A N 1
ATOM 830 C CA . THR A 1 108 ? -6.980 -12.484 -1.221 1.00 81.12 108 THR A CA 1
ATOM 831 C C . THR A 1 108 ? -6.690 -12.471 0.288 1.00 81.12 108 THR A C 1
ATOM 833 O O . THR A 1 108 ? -7.538 -12.051 1.070 1.00 81.12 108 THR A O 1
ATOM 836 N N . ASP A 1 109 ? -5.493 -12.885 0.688 1.00 77.19 109 ASP A N 1
ATOM 837 C CA . ASP A 1 109 ? -4.973 -12.932 2.048 1.00 77.19 109 ASP A CA 1
ATOM 838 C C . ASP A 1 109 ? -4.660 -11.571 2.702 1.00 77.19 109 ASP A C 1
ATOM 840 O O . ASP A 1 109 ? -4.413 -11.550 3.915 1.00 77.19 109 ASP A O 1
ATOM 844 N N . ASP A 1 110 ? -4.663 -10.472 1.935 1.00 82.06 110 ASP A N 1
ATOM 845 C CA . ASP A 1 110 ? -4.433 -9.101 2.403 1.00 82.06 110 ASP A CA 1
ATOM 846 C C . ASP A 1 110 ? -5.773 -8.433 2.786 1.00 82.06 110 ASP A C 1
ATOM 848 O O . ASP A 1 110 ? -6.560 -8.023 1.926 1.00 82.06 110 ASP A O 1
ATOM 852 N N . THR A 1 111 ? -6.011 -8.239 4.087 1.00 85.62 111 THR A N 1
ATOM 853 C CA . THR A 1 111 ? -7.195 -7.532 4.601 1.00 85.62 111 THR A CA 1
ATOM 854 C C . THR A 1 111 ? -6.791 -6.209 5.234 1.00 85.62 111 THR A C 1
ATOM 856 O O . THR A 1 111 ? -6.141 -6.184 6.273 1.00 85.62 111 THR A O 1
ATOM 859 N N . ALA A 1 112 ? -7.218 -5.088 4.658 1.00 89.31 112 ALA A N 1
ATOM 860 C CA . ALA A 1 112 ? -7.068 -3.771 5.264 1.00 89.31 112 ALA A CA 1
ATOM 861 C C . ALA A 1 112 ? -8.376 -3.345 5.938 1.00 89.31 112 ALA A C 1
ATOM 863 O O . ALA A 1 112 ? -9.432 -3.348 5.313 1.00 89.31 112 ALA A O 1
ATOM 864 N N . ILE A 1 113 ? -8.304 -2.942 7.203 1.00 90.81 113 ILE A N 1
ATOM 865 C CA . ILE A 1 113 ? -9.441 -2.398 7.954 1.00 90.81 113 ILE A CA 1
ATOM 866 C C . ILE A 1 113 ? -9.151 -0.934 8.211 1.00 90.81 113 ILE A C 1
ATOM 868 O O . ILE A 1 113 ? -8.123 -0.624 8.805 1.00 90.81 113 ILE A O 1
ATOM 872 N N . LEU A 1 114 ? -10.035 -0.049 7.768 1.00 90.38 114 LEU A N 1
ATOM 873 C CA . LEU A 1 114 ? -9.904 1.393 7.893 1.00 90.38 114 LEU A CA 1
ATOM 874 C C . LEU A 1 114 ? -10.944 1.902 8.892 1.00 90.38 114 LEU A C 1
ATOM 876 O O . LEU A 1 114 ? -12.139 1.725 8.677 1.00 90.38 114 LEU A O 1
ATOM 880 N N . SER A 1 115 ? -10.499 2.570 9.949 1.00 90.19 115 SER A N 1
ATOM 881 C CA . SER A 1 115 ? -11.363 3.288 10.891 1.00 90.19 115 SER A CA 1
ATOM 882 C C . SER A 1 115 ? -11.178 4.787 10.711 1.00 90.19 115 SER A C 1
ATOM 884 O O . SER A 1 115 ? -10.036 5.251 10.650 1.00 90.19 115 SER A O 1
ATOM 886 N N . THR A 1 116 ? -12.274 5.545 10.621 1.00 87.88 116 THR A N 1
ATOM 887 C CA . THR A 1 116 ? -12.230 7.007 10.476 1.00 87.88 116 THR A CA 1
ATOM 888 C C . THR A 1 116 ? -13.010 7.713 11.569 1.00 87.88 116 THR A C 1
ATOM 890 O O . THR A 1 116 ? -14.218 7.518 11.673 1.00 87.88 116 THR A O 1
ATOM 893 N N . HIS A 1 117 ? -12.353 8.589 12.329 1.00 88.31 117 HIS A N 1
ATOM 894 C CA . HIS A 1 117 ? -13.010 9.384 13.369 1.00 88.31 117 HIS A CA 1
ATOM 895 C C . HIS A 1 117 ? -12.262 10.701 13.638 1.00 88.31 117 HIS A C 1
ATOM 897 O O . HIS A 1 117 ? -11.089 10.834 13.292 1.00 88.31 117 HIS A O 1
ATOM 903 N N . GLU A 1 118 ? -12.923 11.693 14.239 1.00 85.94 118 GLU A N 1
ATOM 904 C CA . GLU A 1 118 ? -12.317 13.002 14.547 1.00 85.94 118 GLU A CA 1
ATOM 905 C C . GLU A 1 118 ? -11.357 12.961 15.738 1.00 85.94 118 GLU A C 1
ATOM 907 O O . GLU A 1 118 ? -10.327 13.640 15.765 1.00 85.94 118 GLU A O 1
ATOM 912 N N . ASN A 1 119 ? -11.689 12.119 16.713 1.00 86.31 119 ASN A N 1
ATOM 913 C CA . ASN A 1 119 ? -10.820 11.751 17.822 1.00 86.31 119 ASN A CA 1
ATOM 914 C C . ASN A 1 119 ? -10.012 10.479 17.506 1.00 86.31 119 ASN A C 1
ATOM 916 O O . ASN A 1 119 ? -10.564 9.494 17.014 1.00 86.31 119 ASN A O 1
ATOM 920 N N . GLN A 1 120 ? -8.720 10.501 17.836 1.00 86.19 120 GLN A N 1
ATOM 921 C CA . GLN A 1 120 ? -7.778 9.396 17.648 1.00 86.19 120 GLN A CA 1
ATOM 922 C C . GLN A 1 120 ? -8.130 8.167 18.498 1.00 86.19 120 GLN A C 1
ATOM 924 O O . GLN A 1 120 ? -7.891 7.038 18.065 1.00 86.19 120 GLN A O 1
ATOM 929 N N . ASP A 1 121 ? -8.678 8.397 19.695 1.00 89.25 121 ASP A N 1
ATOM 930 C CA . ASP A 1 121 ? -8.957 7.341 20.666 1.00 89.25 121 ASP A CA 1
ATOM 931 C C . ASP A 1 121 ? -10.165 6.546 20.179 1.00 89.25 121 ASP A C 1
ATOM 933 O O . ASP A 1 121 ? -10.039 5.364 19.891 1.00 89.25 121 ASP A O 1
ATOM 937 N N . SER A 1 122 ? -11.265 7.230 19.855 1.00 90.75 122 SER A N 1
ATOM 938 C CA . SER A 1 122 ? -12.458 6.600 19.280 1.00 90.75 122 SER A CA 1
ATOM 939 C C . SER A 1 122 ? -12.194 5.913 17.929 1.00 90.75 122 SER A C 1
ATOM 941 O O . SER A 1 122 ? -12.801 4.881 17.638 1.00 90.75 122 SER A O 1
ATOM 943 N N . ALA A 1 123 ? -11.274 6.441 17.101 1.00 89.00 123 ALA A N 1
ATOM 944 C CA . ALA A 1 123 ? -10.840 5.756 15.877 1.00 89.00 123 ALA A CA 1
ATOM 945 C C . ALA A 1 123 ? -10.180 4.405 16.202 1.00 89.00 123 ALA A C 1
ATOM 947 O O . ALA A 1 123 ? -10.443 3.401 15.536 1.00 89.00 123 ALA A O 1
ATOM 948 N N . SER A 1 124 ? -9.332 4.387 17.231 1.00 91.06 124 SER A N 1
ATOM 949 C CA . SER A 1 124 ? -8.613 3.193 17.681 1.00 91.06 124 SER A CA 1
ATOM 950 C C . SER A 1 124 ? -9.536 2.215 18.394 1.00 91.06 124 SER A C 1
ATOM 952 O O . SER A 1 124 ? -9.417 1.017 18.168 1.00 91.06 124 SER A O 1
ATOM 954 N N . ASP A 1 125 ? -10.504 2.709 19.164 1.00 92.88 125 ASP A N 1
ATOM 955 C CA . ASP A 1 125 ? -11.518 1.895 19.833 1.00 92.88 125 ASP A CA 1
ATOM 956 C C . ASP A 1 125 ? -12.406 1.181 18.815 1.00 92.88 125 ASP A C 1
ATOM 958 O O . ASP A 1 125 ? -12.591 -0.030 18.901 1.00 92.88 125 ASP A O 1
ATOM 962 N N . SER A 1 126 ? -12.884 1.901 17.794 1.00 92.38 126 SER A N 1
ATOM 963 C CA . SER A 1 126 ? -13.676 1.310 16.704 1.00 92.38 126 SER A CA 1
ATOM 964 C C . SER A 1 126 ? -12.866 0.256 15.941 1.00 92.38 126 SER A C 1
ATOM 966 O O . SER A 1 126 ? -13.366 -0.821 15.614 1.00 92.38 126 SER A O 1
ATOM 968 N N . LEU A 1 127 ? -11.576 0.530 15.706 1.00 91.94 127 LEU A N 1
ATOM 969 C CA . LEU A 1 127 ? -10.671 -0.433 15.084 1.00 91.94 127 LEU A CA 1
ATOM 970 C C . LEU A 1 127 ? -10.459 -1.666 15.974 1.00 91.94 127 LEU A C 1
ATOM 972 O O . LEU A 1 127 ? -10.507 -2.788 15.478 1.00 91.94 127 LEU A O 1
ATOM 976 N N . GLN A 1 128 ? -10.265 -1.484 17.281 1.00 94.38 128 GLN A N 1
ATOM 977 C CA . GLN A 1 128 ? -10.089 -2.577 18.235 1.00 94.38 128 GLN A CA 1
ATOM 978 C C . GLN A 1 128 ? -11.354 -3.434 18.347 1.00 94.38 128 GLN A C 1
ATOM 980 O O . GLN A 1 128 ? -11.259 -4.659 18.375 1.00 94.38 128 GLN A O 1
ATOM 985 N N . GLN A 1 129 ? -12.539 -2.819 18.360 1.00 93.75 129 GLN A N 1
ATOM 986 C CA . GLN A 1 129 ? -13.816 -3.535 18.339 1.00 93.75 129 GLN A CA 1
ATOM 987 C C . GLN A 1 129 ? -13.941 -4.412 17.091 1.00 93.75 129 GLN A C 1
ATOM 989 O O . GLN A 1 129 ? -14.308 -5.584 17.198 1.00 93.75 129 GLN A O 1
ATOM 994 N N . HIS A 1 130 ? -13.569 -3.892 15.918 1.00 93.31 130 HIS A N 1
ATOM 995 C CA . HIS A 1 130 ? -13.559 -4.684 14.689 1.00 93.31 130 HIS A CA 1
ATOM 996 C C . HIS A 1 130 ? -12.527 -5.815 14.736 1.00 93.31 130 HIS A C 1
ATOM 998 O O . HIS A 1 130 ? -12.844 -6.955 14.397 1.00 93.31 130 HIS A O 1
ATOM 1004 N N . LEU A 1 131 ? -11.315 -5.546 15.227 1.00 91.88 131 LEU A N 1
ATOM 1005 C CA . LEU A 1 131 ? -10.288 -6.576 15.402 1.00 91.88 131 LEU A CA 1
ATOM 1006 C C . LEU A 1 131 ? -10.746 -7.690 16.351 1.00 91.88 131 LEU A C 1
ATOM 1008 O O . LEU A 1 131 ? -10.465 -8.852 16.078 1.00 91.88 131 LEU A O 1
ATOM 1012 N N . ASN A 1 132 ? -11.509 -7.375 17.400 1.00 93.12 132 ASN A N 1
ATOM 1013 C CA . ASN A 1 132 ? -12.074 -8.377 18.309 1.00 93.12 132 ASN A CA 1
ATOM 1014 C C . ASN A 1 132 ? -13.104 -9.281 17.602 1.00 93.12 132 ASN A C 1
ATOM 1016 O O . ASN A 1 132 ? -13.126 -10.494 17.829 1.00 93.12 132 ASN A O 1
ATOM 1020 N N . LEU A 1 133 ? -13.943 -8.717 16.722 1.00 92.25 133 LEU A N 1
ATOM 1021 C CA . LEU A 1 133 ? -14.882 -9.495 15.902 1.00 92.25 133 LEU A CA 1
ATOM 1022 C C . LEU A 1 133 ? -14.139 -10.415 14.931 1.00 92.25 133 LEU A C 1
ATOM 1024 O O . LEU A 1 133 ? -14.468 -11.597 14.819 1.00 92.25 133 LEU A O 1
ATOM 1028 N N . ILE A 1 134 ? -13.107 -9.886 14.273 1.00 90.44 134 ILE A N 1
ATOM 1029 C CA . ILE A 1 134 ? -12.255 -10.660 13.371 1.00 90.44 134 ILE A CA 1
ATOM 1030 C C . ILE A 1 134 ? -11.513 -11.744 14.142 1.00 90.44 134 ILE A C 1
ATOM 1032 O O . ILE A 1 134 ? -11.440 -12.865 13.664 1.00 90.44 134 ILE A O 1
ATOM 1036 N N . GLU A 1 135 ? -11.018 -11.478 15.348 1.00 90.62 135 GLU A N 1
ATOM 1037 C CA . GLU A 1 135 ? -10.376 -12.492 16.181 1.00 90.62 135 GLU A CA 1
ATOM 1038 C C . GLU A 1 135 ? -11.333 -13.643 16.515 1.00 90.62 135 GLU A C 1
ATOM 1040 O O . GLU A 1 135 ? -10.953 -14.812 16.407 1.00 90.62 135 GLU A O 1
ATOM 1045 N N . LYS A 1 136 ? -12.587 -13.339 16.869 1.00 91.31 136 LYS A N 1
ATOM 1046 C CA . LYS A 1 136 ? -13.613 -14.364 17.099 1.00 91.31 136 LYS A CA 1
ATOM 1047 C C . LYS A 1 136 ? -13.868 -15.191 15.835 1.00 91.31 136 LYS A C 1
ATOM 1049 O O . LYS A 1 136 ? -13.895 -16.418 15.913 1.00 91.31 136 LYS A O 1
ATOM 1054 N N . TRP A 1 137 ? -13.995 -14.533 14.684 1.00 90.75 137 TRP A N 1
ATOM 1055 C CA . TRP A 1 137 ? -14.172 -15.190 13.386 1.00 90.75 137 TRP A CA 1
ATOM 1056 C C . TRP A 1 137 ? -12.960 -16.062 13.018 1.00 90.75 137 TRP A C 1
ATOM 1058 O O . TRP A 1 137 ? -13.117 -17.237 12.703 1.00 90.75 137 TRP A O 1
ATOM 1068 N N . LEU A 1 138 ? -11.736 -15.552 13.176 1.00 88.75 138 LEU A N 1
ATOM 1069 C CA . LEU A 1 138 ? -10.493 -16.295 12.949 1.00 88.75 138 LEU A CA 1
ATOM 1070 C C . LEU A 1 138 ? -10.417 -17.550 13.826 1.00 88.75 138 LEU A C 1
ATOM 1072 O O . LEU A 1 138 ? -9.990 -18.600 13.348 1.00 88.75 138 LEU A O 1
ATOM 1076 N N . ARG A 1 139 ? -10.854 -17.472 15.091 1.00 88.50 139 ARG A N 1
ATOM 1077 C CA . ARG A 1 139 ? -10.932 -18.634 15.992 1.00 88.50 139 ARG A CA 1
ATOM 1078 C C . ARG A 1 139 ? -11.978 -19.647 15.526 1.00 88.50 139 ARG A C 1
ATOM 1080 O O . ARG A 1 139 ? -11.669 -20.836 15.480 1.00 88.50 139 ARG A O 1
ATOM 1087 N N . GLN A 1 140 ? -13.171 -19.189 15.146 1.00 88.50 140 GLN A N 1
ATOM 1088 C CA . GLN A 1 140 ? -14.254 -20.043 14.643 1.00 88.50 140 GLN A CA 1
ATOM 1089 C C . GLN A 1 140 ? -13.833 -20.803 13.378 1.00 88.50 140 GLN A C 1
ATOM 1091 O O . GLN A 1 140 ? -14.007 -22.017 13.293 1.00 88.50 140 GLN A O 1
ATOM 1096 N N . TRP A 1 141 ? -13.196 -20.104 12.441 1.00 84.62 141 TRP A N 1
ATOM 1097 C CA . TRP A 1 141 ? -12.706 -20.660 11.180 1.00 84.62 141 TRP A CA 1
ATOM 1098 C C . TRP A 1 141 ? -11.307 -21.284 11.284 1.00 84.62 141 TRP A C 1
ATOM 1100 O O . TRP A 1 141 ? -10.770 -21.792 10.303 1.00 84.62 141 TRP A O 1
ATOM 1110 N N . ARG A 1 142 ? -10.702 -21.282 12.480 1.00 84.50 142 ARG A N 1
ATOM 1111 C CA . ARG A 1 142 ? -9.362 -21.824 12.771 1.00 84.50 142 ARG A CA 1
ATOM 1112 C C . ARG A 1 142 ? -8.265 -21.278 11.838 1.00 84.50 142 ARG A C 1
ATOM 1114 O O . ARG A 1 142 ? -7.318 -21.980 11.482 1.00 84.50 142 ARG A O 1
ATOM 1121 N N . ILE A 1 143 ? -8.373 -20.005 11.463 1.00 84.19 143 ILE A N 1
ATOM 1122 C CA . ILE A 1 143 ? -7.410 -19.295 10.616 1.00 84.19 143 ILE A CA 1
ATOM 1123 C C . ILE A 1 143 ? -6.342 -18.657 11.505 1.00 84.19 143 ILE A C 1
ATOM 1125 O O . ILE A 1 143 ? -6.643 -17.916 12.440 1.00 84.19 143 ILE A O 1
ATOM 1129 N N . LYS A 1 144 ? -5.067 -18.894 11.185 1.00 84.06 144 LYS A N 1
ATOM 1130 C CA . LYS A 1 144 ? -3.950 -18.258 11.890 1.00 84.06 144 LYS A CA 1
ATOM 1131 C C . LYS A 1 144 ? -3.647 -16.882 11.291 1.00 84.06 144 LYS A C 1
ATOM 1133 O O . LYS A 1 144 ? -3.175 -16.792 10.153 1.00 84.06 144 LYS A O 1
ATOM 1138 N N . ALA A 1 145 ? -3.866 -15.829 12.077 1.00 81.56 145 ALA A N 1
ATOM 1139 C CA . ALA A 1 145 ? -3.432 -14.478 11.734 1.00 81.56 145 ALA A CA 1
ATOM 1140 C C . ALA A 1 145 ? -1.900 -14.380 11.736 1.00 81.56 145 ALA A C 1
ATOM 1142 O O . ALA A 1 145 ? -1.226 -15.011 12.555 1.00 81.56 145 ALA A O 1
ATOM 1143 N N . ASN A 1 146 ? -1.344 -13.576 10.833 1.00 83.88 146 ASN A N 1
ATOM 1144 C CA . ASN A 1 146 ? 0.070 -13.234 10.834 1.00 83.88 146 ASN A CA 1
ATOM 1145 C C . ASN A 1 146 ? 0.267 -11.860 11.486 1.00 83.88 146 ASN A C 1
ATOM 1147 O O . ASN A 1 146 ? 0.262 -10.829 10.811 1.00 83.88 146 ASN A O 1
ATOM 1151 N N . THR A 1 147 ? 0.428 -11.859 12.808 1.00 80.75 147 THR A N 1
ATOM 1152 C CA . THR A 1 147 ? 0.657 -10.646 13.605 1.00 80.75 147 THR A CA 1
ATOM 1153 C C . THR A 1 147 ? 1.947 -9.932 13.206 1.00 80.75 147 THR A C 1
ATOM 1155 O O . THR A 1 147 ? 1.954 -8.710 13.140 1.00 80.75 147 THR A O 1
ATOM 1158 N N . ASP A 1 148 ? 2.996 -10.671 12.833 1.00 79.25 148 ASP A N 1
ATOM 1159 C CA . ASP A 1 148 ? 4.317 -10.108 12.501 1.00 79.25 148 ASP A CA 1
ATOM 1160 C C . ASP A 1 148 ? 4.309 -9.308 11.195 1.00 79.25 148 ASP A C 1
ATOM 1162 O O . ASP A 1 148 ? 5.066 -8.356 11.018 1.00 79.25 148 ASP A O 1
ATOM 1166 N N . LYS A 1 149 ? 3.451 -9.704 10.250 1.00 80.94 149 LYS A N 1
ATOM 1167 C CA . LYS A 1 149 ? 3.247 -8.963 9.000 1.00 80.94 149 LYS A CA 1
ATOM 1168 C C . LYS A 1 149 ? 2.167 -7.892 9.111 1.00 80.94 149 LYS A C 1
ATOM 1170 O O . LYS A 1 149 ? 1.973 -7.154 8.142 1.00 80.94 149 LYS A O 1
ATOM 1175 N N . SER A 1 150 ? 1.446 -7.852 10.228 1.00 86.12 150 SER A N 1
ATOM 1176 C CA . SER A 1 150 ? 0.391 -6.875 10.438 1.00 86.12 150 SER A CA 1
ATOM 1177 C C . SER A 1 150 ? 0.997 -5.559 10.895 1.00 86.12 150 SER A C 1
ATOM 1179 O O . SER A 1 150 ? 1.925 -5.535 11.697 1.00 86.12 150 SER A O 1
ATOM 1181 N N . VAL A 1 151 ? 0.492 -4.453 10.361 1.00 90.25 151 VAL A N 1
ATOM 1182 C CA . VAL A 1 151 ? 1.017 -3.115 10.651 1.00 90.25 151 VAL A CA 1
ATOM 1183 C C . VAL A 1 151 ? -0.146 -2.167 10.880 1.00 90.25 151 VAL A C 1
ATOM 1185 O O . VAL A 1 151 ? -1.124 -2.186 10.126 1.00 90.25 151 VAL A O 1
ATOM 1188 N N . GLN A 1 152 ? -0.016 -1.334 11.910 1.00 90.88 152 GLN A N 1
ATOM 1189 C CA . GLN A 1 152 ? -0.910 -0.220 12.177 1.00 90.88 152 GLN A CA 1
ATOM 1190 C C . GLN A 1 152 ? -0.299 1.056 11.592 1.00 90.88 152 GLN A C 1
ATOM 1192 O O . GLN A 1 152 ? 0.812 1.443 11.952 1.00 90.88 152 GLN A O 1
ATOM 1197 N N . VAL A 1 153 ? -1.034 1.743 10.721 1.00 90.25 153 VAL A N 1
ATOM 1198 C CA . VAL A 1 153 ? -0.630 3.057 10.195 1.00 90.25 153 VAL A CA 1
ATOM 1199 C C . VAL A 1 153 ? -1.711 4.074 10.505 1.00 90.25 153 VAL A C 1
ATOM 1201 O O . VAL A 1 153 ? -2.895 3.829 10.277 1.00 90.25 153 VAL A O 1
ATOM 1204 N N . THR A 1 154 ? -1.295 5.221 11.039 1.00 90.12 154 THR A N 1
ATOM 1205 C CA . THR A 1 154 ? -2.189 6.346 11.328 1.00 90.12 154 THR A CA 1
ATOM 1206 C C . THR A 1 154 ? -2.036 7.406 10.250 1.00 90.12 154 THR A C 1
ATOM 1208 O O . THR A 1 154 ? -1.083 8.181 10.263 1.00 90.12 154 THR A O 1
ATOM 1211 N N . PHE A 1 155 ? -2.985 7.487 9.330 1.00 88.25 155 PHE A N 1
ATOM 1212 C CA . PHE A 1 155 ? -3.017 8.524 8.314 1.00 88.25 155 PHE A CA 1
ATOM 1213 C C . PHE A 1 155 ? -3.647 9.793 8.885 1.00 88.25 155 PHE A C 1
ATOM 1215 O O . PHE A 1 155 ? -4.844 9.861 9.163 1.00 88.25 155 PHE A O 1
ATOM 1222 N N . THR A 1 156 ? -2.814 10.808 9.098 1.00 84.44 156 THR A N 1
ATOM 1223 C CA . THR A 1 156 ? -3.244 12.107 9.619 1.00 84.44 156 THR A CA 1
ATOM 1224 C C . THR A 1 156 ? -2.251 13.196 9.235 1.00 84.44 156 THR A C 1
ATOM 1226 O O . THR A 1 156 ? -1.043 12.969 9.128 1.00 84.44 156 THR A O 1
ATOM 1229 N N . LEU A 1 157 ? -2.756 14.415 9.052 1.00 82.62 157 LEU A N 1
ATOM 1230 C CA . LEU A 1 157 ? -1.919 15.608 8.916 1.00 82.62 157 LEU A CA 1
ATOM 1231 C C . LEU A 1 157 ? -1.449 16.141 10.277 1.00 82.62 157 LEU A C 1
ATOM 1233 O O . LEU A 1 157 ? -0.507 16.932 10.333 1.00 82.62 157 LEU A O 1
ATOM 1237 N N . ARG A 1 158 ? -2.073 15.694 11.375 1.00 81.19 158 ARG A N 1
ATOM 1238 C CA . ARG A 1 158 ? -1.721 16.091 12.741 1.00 81.19 158 ARG A CA 1
ATOM 1239 C C . ARG A 1 158 ? -0.431 15.388 13.188 1.00 81.19 158 ARG A C 1
ATOM 1241 O O . ARG A 1 158 ? 0.016 14.402 12.597 1.00 81.19 158 ARG A O 1
ATOM 1248 N N . ARG A 1 159 ? 0.201 15.918 14.238 1.00 76.50 159 ARG A N 1
ATOM 1249 C CA . ARG A 1 159 ? 1.393 15.313 14.869 1.00 76.50 159 ARG A CA 1
ATOM 1250 C C . ARG A 1 159 ? 1.050 14.244 15.913 1.00 76.50 159 ARG A C 1
ATOM 1252 O O . ARG A 1 159 ? 1.954 13.721 16.546 1.00 76.50 159 ARG A O 1
ATOM 1259 N N . LYS A 1 160 ? -0.237 13.946 16.106 1.00 79.94 160 LYS A N 1
ATOM 1260 C CA . LYS A 1 160 ? -0.691 12.952 17.077 1.00 79.94 160 LYS A CA 1
ATOM 1261 C C . LYS A 1 160 ? -0.723 11.553 16.465 1.00 79.94 160 LYS A C 1
ATOM 1263 O O . LYS A 1 160 ? -1.064 11.400 15.291 1.00 79.94 160 LYS A O 1
ATOM 1268 N N . THR A 1 161 ? -0.380 10.563 17.276 1.00 80.25 161 THR A N 1
ATOM 1269 C CA . THR A 1 161 ? -0.427 9.137 16.955 1.00 80.25 161 THR A CA 1
ATOM 1270 C C . THR A 1 161 ? -1.622 8.502 17.645 1.00 80.25 161 THR A C 1
ATOM 1272 O O . THR A 1 161 ? -1.905 8.805 18.803 1.00 80.25 161 THR A O 1
ATOM 1275 N N . CYS A 1 162 ? -2.305 7.603 16.947 1.00 85.19 162 CYS A N 1
ATOM 1276 C CA . CYS A 1 162 ? -3.381 6.831 17.546 1.00 85.19 162 CYS A CA 1
ATOM 1277 C C . CYS A 1 162 ? -2.840 5.846 18.595 1.00 85.19 162 CYS A C 1
ATOM 1279 O O . CYS A 1 162 ? -1.707 5.374 18.452 1.00 85.19 162 CYS A O 1
ATOM 1281 N N . PRO A 1 163 ? -3.631 5.512 19.627 1.00 90.12 163 PRO A N 1
ATOM 1282 C CA . PRO A 1 163 ? -3.326 4.414 20.534 1.00 90.12 163 PRO A CA 1
ATOM 1283 C C . PRO A 1 163 ? -3.000 3.096 19.805 1.00 90.12 163 PRO A C 1
ATOM 1285 O O . PRO A 1 163 ? -3.521 2.835 18.712 1.00 90.12 163 PRO A O 1
ATOM 1288 N N . PRO A 1 164 ? -2.128 2.252 20.381 1.00 91.38 164 PRO A N 1
ATOM 1289 C CA . PRO A 1 164 ? -1.798 0.959 19.802 1.00 91.38 164 PRO A CA 1
ATOM 1290 C C . PRO A 1 164 ? -2.977 -0.013 19.903 1.00 91.38 164 PRO A C 1
ATOM 1292 O O . PRO A 1 164 ? -3.616 -0.118 20.950 1.00 91.38 164 PRO A O 1
ATOM 1295 N N . VAL A 1 165 ? -3.220 -0.768 18.832 1.00 91.00 165 VAL A N 1
ATOM 1296 C CA . VAL A 1 165 ? -4.237 -1.832 18.800 1.00 91.00 165 VAL A CA 1
ATOM 1297 C C . VAL A 1 165 ? -3.608 -3.218 18.942 1.00 91.00 165 VAL A C 1
ATOM 1299 O O . VAL A 1 165 ? -2.428 -3.429 18.643 1.00 91.00 165 VAL A O 1
ATOM 1302 N N . LYS A 1 166 ? -4.401 -4.181 19.407 1.00 91.44 166 LYS A N 1
ATOM 1303 C CA . LYS A 1 166 ? -3.994 -5.569 19.632 1.00 91.44 166 LYS A CA 1
ATOM 1304 C C . LYS A 1 166 ? -4.815 -6.521 18.770 1.00 91.44 166 LYS A C 1
ATOM 1306 O O . LYS A 1 166 ? -6.013 -6.327 18.584 1.00 91.44 166 LYS A O 1
ATOM 1311 N N . LEU A 1 167 ? -4.172 -7.581 18.298 1.00 88.50 167 LEU A N 1
ATOM 1312 C CA . LEU A 1 167 ? -4.804 -8.706 17.617 1.00 88.50 167 LEU A CA 1
ATOM 1313 C C . LEU A 1 167 ? -4.272 -10.001 18.232 1.00 88.50 167 LEU A C 1
ATOM 1315 O O . LEU A 1 167 ? -3.057 -10.180 18.317 1.00 88.50 167 LEU A O 1
ATOM 1319 N N . CYS A 1 168 ? -5.158 -10.897 18.677 1.00 85.38 168 CYS A N 1
ATOM 1320 C CA . CYS A 1 168 ? -4.768 -12.142 19.348 1.00 85.38 168 CYS A CA 1
ATOM 1321 C C . CYS A 1 168 ? -3.864 -11.905 20.573 1.00 85.38 168 CYS A C 1
ATOM 1323 O O . CYS A 1 168 ? -2.869 -12.601 20.760 1.00 85.38 168 CYS A O 1
ATOM 1325 N N . ASN A 1 169 ? -4.187 -10.892 21.385 1.00 85.19 169 ASN A N 1
ATOM 1326 C CA . ASN A 1 169 ? -3.386 -10.404 22.521 1.00 85.19 169 ASN A CA 1
ATOM 1327 C C . ASN A 1 169 ? -1.964 -9.904 22.186 1.00 85.19 169 ASN A C 1
ATOM 1329 O O . ASN A 1 169 ? -1.223 -9.542 23.100 1.00 85.19 169 ASN A O 1
ATOM 1333 N N . VAL A 1 170 ? -1.590 -9.805 20.908 1.00 89.31 170 VAL A N 1
ATOM 1334 C CA . VAL A 1 170 ? -0.308 -9.242 20.465 1.00 89.31 170 VAL A CA 1
ATOM 1335 C C . VAL A 1 170 ? -0.527 -7.813 19.981 1.00 89.31 170 VAL A C 1
ATOM 1337 O O . VAL A 1 170 ? -1.434 -7.544 19.195 1.00 89.31 170 VAL A O 1
ATOM 1340 N N . GLN A 1 171 ? 0.300 -6.880 20.453 1.00 90.94 171 GLN A N 1
ATOM 1341 C CA . GLN A 1 171 ? 0.264 -5.497 19.985 1.00 90.94 171 GLN A CA 1
ATOM 1342 C C . GLN A 1 171 ? 0.771 -5.409 18.544 1.00 90.94 171 GLN A C 1
ATOM 1344 O O . GLN A 1 171 ? 1.866 -5.880 18.238 1.00 90.94 171 GLN A O 1
ATOM 1349 N N . ILE A 1 172 ? -0.014 -4.781 17.668 1.00 90.38 172 ILE A N 1
ATOM 1350 C CA . ILE A 1 172 ? 0.384 -4.556 16.279 1.00 90.38 172 ILE A CA 1
ATOM 1351 C C . ILE A 1 172 ? 1.419 -3.419 16.245 1.00 90.38 172 ILE A C 1
ATOM 1353 O O . ILE A 1 172 ? 1.179 -2.361 16.836 1.00 90.38 172 ILE A O 1
ATOM 1357 N N . PRO A 1 173 ? 2.566 -3.596 15.563 1.00 90.69 173 PRO A N 1
ATOM 1358 C CA . PRO A 1 173 ? 3.563 -2.543 15.446 1.00 90.69 173 PRO A CA 1
ATOM 1359 C C . PRO A 1 173 ? 3.015 -1.353 14.652 1.00 90.69 173 PRO A C 1
ATOM 1361 O O . PRO A 1 173 ? 2.380 -1.510 13.604 1.00 90.69 173 PRO A O 1
ATOM 1364 N N . GLN A 1 174 ? 3.298 -0.150 15.148 1.00 90.19 174 GLN A N 1
ATOM 1365 C CA . GLN A 1 174 ? 2.983 1.089 14.449 1.00 90.19 174 GLN A CA 1
ATOM 1366 C C . GLN A 1 174 ? 4.101 1.445 13.471 1.00 90.19 174 GLN A C 1
ATOM 1368 O O . GLN A 1 174 ? 5.280 1.370 13.816 1.00 90.19 174 GLN A O 1
ATOM 1373 N N . ALA A 1 175 ? 3.732 1.854 12.260 1.00 90.44 175 ALA A N 1
ATOM 1374 C CA . ALA A 1 175 ? 4.676 2.318 11.250 1.00 90.44 175 ALA A CA 1
ATOM 1375 C C . ALA A 1 175 ? 4.173 3.579 10.539 1.00 90.44 175 ALA A C 1
ATOM 1377 O O . ALA A 1 175 ? 2.977 3.875 10.508 1.00 90.44 175 ALA A O 1
ATOM 1378 N N . ASP A 1 176 ? 5.104 4.299 9.916 1.00 89.44 176 ASP A N 1
ATOM 1379 C CA . ASP A 1 176 ? 4.808 5.478 9.096 1.00 89.44 176 ASP A CA 1
ATOM 1380 C C . ASP A 1 176 ? 4.384 5.132 7.665 1.00 89.44 176 ASP A C 1
ATOM 1382 O O . ASP A 1 176 ? 3.949 6.009 6.914 1.00 89.44 176 ASP A O 1
ATOM 1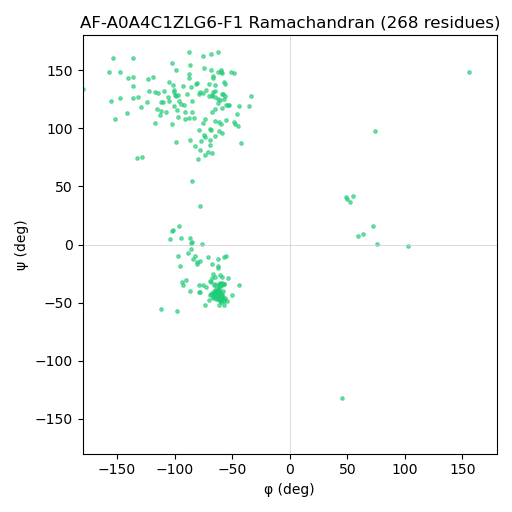386 N N . ASP A 1 177 ? 4.520 3.872 7.259 1.00 88.44 177 ASP A N 1
ATOM 1387 C CA . ASP A 1 177 ? 4.058 3.406 5.965 1.00 88.44 177 ASP A CA 1
ATOM 1388 C C . ASP A 1 177 ? 3.577 1.958 5.990 1.00 88.44 177 ASP A C 1
ATOM 1390 O O . ASP A 1 177 ? 4.093 1.118 6.724 1.00 88.44 177 ASP A O 1
ATOM 1394 N N . ALA A 1 178 ? 2.603 1.670 5.131 1.00 90.12 178 ALA A N 1
ATOM 1395 C CA . ALA A 1 178 ? 2.107 0.326 4.883 1.00 90.12 178 ALA A CA 1
ATOM 1396 C C . ALA A 1 178 ? 2.220 -0.018 3.402 1.00 90.12 178 ALA A C 1
ATOM 1398 O O . ALA A 1 178 ? 1.965 0.809 2.522 1.00 90.12 178 ALA A O 1
ATOM 1399 N N . LYS A 1 179 ? 2.559 -1.279 3.127 1.00 89.44 179 LYS A N 1
ATOM 1400 C CA . LYS A 1 179 ? 2.453 -1.850 1.787 1.00 89.44 179 LYS A CA 1
ATOM 1401 C C . LYS A 1 179 ? 1.116 -2.573 1.653 1.00 89.44 179 LYS A C 1
ATOM 1403 O O . LYS A 1 179 ? 0.873 -3.531 2.383 1.00 89.44 179 LYS A O 1
ATOM 1408 N N . TYR A 1 180 ? 0.301 -2.156 0.694 1.00 88.50 180 TYR A N 1
ATOM 1409 C CA . TYR A 1 180 ? -0.977 -2.786 0.363 1.00 88.50 180 TYR A CA 1
ATOM 1410 C C . TYR A 1 180 ? -1.096 -2.899 -1.160 1.00 88.50 180 TYR A C 1
ATOM 1412 O O . TYR A 1 180 ? -0.858 -1.918 -1.865 1.00 88.50 180 TYR A O 1
ATOM 1420 N N . LEU A 1 181 ? -1.358 -4.104 -1.678 1.00 87.81 181 LEU A N 1
ATOM 1421 C CA . LEU A 1 181 ? -1.471 -4.386 -3.122 1.00 87.81 181 LEU A CA 1
ATOM 1422 C C . LEU A 1 181 ? -0.309 -3.849 -3.970 1.00 87.81 181 LEU A C 1
ATOM 1424 O O . LEU A 1 181 ? -0.492 -3.319 -5.063 1.00 87.81 181 LEU A O 1
ATOM 1428 N N . GLY A 1 182 ? 0.918 -3.938 -3.450 1.00 88.31 182 GLY A N 1
ATOM 1429 C CA . GLY A 1 182 ? 2.113 -3.448 -4.146 1.00 88.31 182 GLY A CA 1
ATOM 1430 C C . GLY A 1 182 ? 2.298 -1.925 -4.133 1.00 88.31 182 GLY A C 1
ATOM 1431 O O . GLY A 1 182 ? 3.297 -1.433 -4.665 1.00 88.31 182 GLY A O 1
ATOM 1432 N N . MET A 1 183 ? 1.397 -1.177 -3.498 1.00 90.56 183 MET A N 1
ATOM 1433 C CA . MET A 1 183 ? 1.531 0.258 -3.274 1.00 90.56 183 MET A CA 1
ATOM 1434 C C . MET A 1 183 ? 2.046 0.561 -1.871 1.00 90.56 183 MET A C 1
ATOM 1436 O O . MET A 1 183 ? 1.786 -0.192 -0.938 1.00 90.56 183 MET A O 1
ATOM 1440 N N . HIS A 1 184 ? 2.771 1.671 -1.728 1.00 91.75 184 HIS A N 1
ATOM 1441 C CA . HIS A 1 184 ? 3.260 2.145 -0.433 1.00 91.75 184 HIS A CA 1
ATOM 1442 C C . HIS A 1 184 ? 2.456 3.374 -0.022 1.00 91.75 184 HIS A C 1
ATOM 1444 O O . HIS A 1 184 ? 2.538 4.411 -0.678 1.00 91.75 184 HIS A O 1
ATOM 1450 N N . LEU A 1 185 ? 1.691 3.241 1.054 1.00 90.31 185 LEU A N 1
ATOM 1451 C CA . LEU A 1 185 ? 0.886 4.300 1.643 1.00 90.31 185 LEU A CA 1
ATOM 1452 C C . LEU A 1 185 ? 1.679 4.904 2.798 1.00 90.31 185 LEU A C 1
ATOM 1454 O O . LEU A 1 185 ? 1.881 4.239 3.809 1.00 90.31 185 LEU A O 1
ATOM 1458 N N . ASP A 1 186 ? 2.156 6.134 2.640 1.00 90.31 186 ASP A N 1
ATOM 1459 C CA . ASP A 1 186 ? 2.837 6.876 3.700 1.00 90.31 186 ASP A CA 1
ATOM 1460 C C . ASP A 1 186 ? 1.838 7.626 4.589 1.00 90.31 186 ASP A C 1
ATOM 1462 O O . ASP A 1 186 ? 0.768 8.020 4.130 1.00 90.31 186 ASP A O 1
ATOM 1466 N N . ARG A 1 187 ? 2.215 7.904 5.841 1.00 87.19 187 ARG A N 1
ATOM 1467 C CA . ARG A 1 187 ? 1.400 8.573 6.872 1.00 87.19 187 ARG A CA 1
ATOM 1468 C C . ARG A 1 187 ? 0.629 9.806 6.388 1.00 87.19 187 ARG A C 1
ATOM 1470 O O . ARG A 1 187 ? -0.463 10.099 6.865 1.00 87.19 187 ARG A O 1
ATOM 1477 N N . ARG A 1 188 ? 1.215 10.566 5.460 1.00 87.06 188 ARG A N 1
ATOM 1478 C CA . ARG A 1 188 ? 0.660 11.820 4.925 1.00 87.06 188 ARG A CA 1
ATOM 1479 C C . ARG A 1 188 ? 0.059 11.670 3.524 1.00 87.06 188 ARG A C 1
ATOM 1481 O O . ARG A 1 188 ? -0.326 12.682 2.939 1.00 87.06 188 ARG A O 1
ATOM 1488 N N . LEU A 1 189 ? 0.014 10.448 2.991 1.00 88.50 189 LEU A N 1
ATOM 1489 C CA . LEU A 1 189 ? -0.443 10.106 1.642 1.00 88.50 189 LEU A CA 1
ATOM 1490 C C . LEU A 1 189 ? 0.195 11.006 0.569 1.00 88.50 189 LEU A C 1
ATOM 1492 O O . LEU A 1 189 ? -0.460 11.493 -0.350 1.00 88.50 189 LEU A O 1
ATOM 1496 N N . THR A 1 190 ? 1.491 11.290 0.722 1.00 90.00 190 THR A N 1
ATOM 1497 C CA . THR A 1 190 ? 2.269 12.089 -0.236 1.00 90.00 190 THR A CA 1
ATOM 1498 C C . THR A 1 190 ? 2.729 11.273 -1.437 1.00 90.00 190 THR A C 1
ATOM 1500 O O . THR A 1 190 ? 3.157 11.857 -2.435 1.00 90.00 190 THR A O 1
ATOM 1503 N N . TRP A 1 191 ? 2.690 9.941 -1.326 1.00 92.62 191 TRP A N 1
ATOM 1504 C CA . TRP A 1 191 ? 3.168 8.966 -2.306 1.00 92.62 191 TRP A CA 1
ATOM 1505 C C . TRP A 1 191 ? 4.673 9.019 -2.575 1.00 92.62 191 TRP A C 1
ATOM 1507 O O . TRP A 1 191 ? 5.174 8.324 -3.459 1.00 92.62 191 TRP A O 1
ATOM 1517 N N . ARG A 1 192 ? 5.436 9.796 -1.793 1.00 92.62 192 ARG A N 1
ATOM 1518 C CA . ARG A 1 192 ? 6.876 9.988 -2.013 1.00 92.62 192 ARG A CA 1
ATOM 1519 C C . ARG A 1 192 ? 7.646 8.671 -1.941 1.00 92.62 192 ARG A C 1
ATOM 1521 O O . ARG A 1 192 ? 8.463 8.402 -2.819 1.00 92.62 192 ARG A O 1
ATOM 1528 N N . LYS A 1 193 ? 7.379 7.849 -0.915 1.00 93.38 193 LYS A N 1
ATOM 1529 C CA . LYS A 1 193 ? 8.033 6.540 -0.744 1.00 93.38 193 LYS A CA 1
ATOM 1530 C C . LYS A 1 193 ? 7.705 5.617 -1.917 1.00 93.38 193 LYS A C 1
ATOM 1532 O O . LYS A 1 193 ? 8.615 5.049 -2.508 1.00 93.38 193 LYS A O 1
ATOM 1537 N N . HIS A 1 194 ? 6.429 5.545 -2.302 1.00 94.81 194 HIS A N 1
ATOM 1538 C CA . HIS A 1 194 ? 5.978 4.745 -3.439 1.00 94.81 194 HIS A CA 1
ATOM 1539 C C . HIS A 1 194 ? 6.692 5.125 -4.737 1.00 94.81 194 HIS A C 1
ATOM 1541 O O . HIS A 1 194 ? 7.281 4.265 -5.392 1.00 94.81 194 HIS A O 1
ATOM 1547 N N . ILE A 1 195 ? 6.693 6.416 -5.072 1.00 94.50 195 ILE A N 1
ATOM 1548 C CA . ILE A 1 195 ? 7.303 6.935 -6.297 1.00 94.50 195 ILE A CA 1
ATOM 1549 C C . ILE A 1 195 ? 8.804 6.645 -6.324 1.00 94.50 195 ILE A C 1
ATOM 1551 O O . ILE A 1 195 ? 9.312 6.185 -7.343 1.00 94.50 195 ILE A O 1
ATOM 1555 N N . TRP A 1 196 ? 9.511 6.831 -5.208 1.00 94.88 196 TRP A N 1
ATOM 1556 C CA . TRP A 1 196 ? 10.934 6.497 -5.119 1.00 94.88 196 TRP A CA 1
ATOM 1557 C C . TRP A 1 196 ? 11.209 5.002 -5.292 1.00 94.88 196 TRP A C 1
ATOM 1559 O O . TRP A 1 196 ? 12.120 4.625 -6.030 1.00 94.88 196 TRP A O 1
ATOM 1569 N N . THR A 1 197 ? 10.410 4.137 -4.666 1.00 94.62 197 THR A N 1
ATOM 1570 C CA . THR A 1 197 ? 10.533 2.684 -4.836 1.00 94.62 197 THR A CA 1
ATOM 1571 C C . THR A 1 197 ? 10.291 2.274 -6.288 1.00 94.62 197 THR A C 1
ATOM 1573 O O . THR A 1 197 ? 11.079 1.508 -6.842 1.00 94.62 197 THR A O 1
ATOM 1576 N N . LYS A 1 198 ? 9.260 2.828 -6.939 1.00 94.56 198 LYS A N 1
ATOM 1577 C CA . LYS A 1 198 ? 8.974 2.588 -8.361 1.00 94.56 198 LYS A CA 1
ATOM 1578 C C . LYS A 1 198 ? 10.065 3.131 -9.270 1.00 94.56 198 LYS A C 1
ATOM 1580 O O . LYS A 1 198 ? 10.479 2.444 -10.197 1.00 94.56 198 LYS A O 1
ATOM 1585 N N . ARG A 1 199 ? 10.595 4.316 -8.970 1.00 95.25 199 ARG A N 1
ATOM 1586 C CA . ARG A 1 199 ? 11.721 4.914 -9.688 1.00 95.25 199 ARG A CA 1
ATOM 1587 C C . ARG A 1 199 ? 12.956 4.013 -9.642 1.00 95.25 199 ARG A C 1
ATOM 1589 O O . ARG A 1 199 ? 13.561 3.802 -10.688 1.00 95.25 199 ARG A O 1
ATOM 1596 N N . LYS A 1 200 ? 13.288 3.467 -8.467 1.00 95.31 200 LYS A N 1
ATOM 1597 C CA . LYS A 1 200 ? 14.406 2.531 -8.282 1.00 95.31 200 LYS A CA 1
ATOM 1598 C C . LYS A 1 200 ? 14.174 1.217 -9.025 1.00 95.31 200 LYS A C 1
ATOM 1600 O O . LYS A 1 200 ? 15.076 0.746 -9.704 1.00 95.31 200 LYS A O 1
ATOM 1605 N N . GLN A 1 201 ? 12.965 0.657 -8.939 1.00 94.44 201 GLN A N 1
ATOM 1606 C CA . GLN A 1 201 ? 12.594 -0.541 -9.695 1.00 94.44 201 GLN A CA 1
ATOM 1607 C C . GLN A 1 201 ? 12.780 -0.315 -11.202 1.00 94.44 201 GLN A C 1
ATOM 1609 O O . GLN A 1 201 ? 13.414 -1.121 -11.870 1.00 94.44 201 GLN A O 1
ATOM 1614 N N . LEU A 1 202 ? 12.297 0.816 -11.719 1.00 94.44 202 LEU A N 1
ATOM 1615 C CA . LEU A 1 202 ? 12.459 1.201 -13.118 1.00 94.44 202 LEU A CA 1
ATOM 1616 C C . LEU A 1 202 ? 13.921 1.368 -13.541 1.00 94.44 202 LEU A C 1
ATOM 1618 O O . LEU A 1 202 ? 14.255 1.027 -14.670 1.00 94.44 202 LEU A O 1
ATOM 1622 N N . ASP A 1 203 ? 14.786 1.892 -12.668 1.00 93.94 203 ASP A N 1
ATOM 1623 C CA . ASP A 1 203 ? 16.223 1.955 -12.953 1.00 93.94 203 ASP A CA 1
ATOM 1624 C C . ASP A 1 203 ? 16.824 0.556 -13.075 1.00 93.94 203 ASP A C 1
ATOM 1626 O O . ASP A 1 203 ? 17.548 0.301 -14.032 1.00 93.94 203 ASP A O 1
ATOM 1630 N N . CYS A 1 204 ? 16.4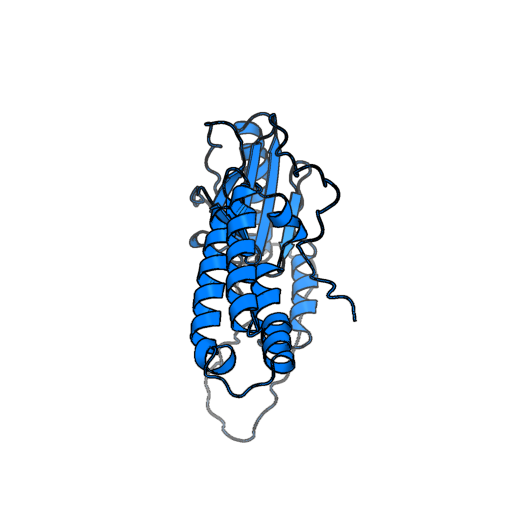91 -0.361 -12.165 1.00 94.19 204 CYS A N 1
ATOM 1631 C CA . CYS A 1 204 ? 16.946 -1.748 -12.250 1.00 94.19 204 CYS A CA 1
ATOM 1632 C C . CYS A 1 204 ? 16.465 -2.429 -13.541 1.00 94.19 204 CYS A C 1
ATOM 1634 O O . CYS A 1 204 ? 17.280 -2.997 -14.264 1.00 94.19 204 CYS A O 1
ATOM 1636 N N . GLU A 1 205 ? 15.176 -2.312 -13.876 1.00 92.69 205 GLU A N 1
ATOM 1637 C CA . GLU A 1 205 ? 14.621 -2.886 -15.112 1.00 92.69 205 GLU A CA 1
ATOM 1638 C C . GLU A 1 205 ? 15.264 -2.285 -16.366 1.00 92.69 205 GLU A C 1
ATOM 1640 O O . GLU A 1 205 ? 15.623 -3.001 -17.301 1.00 92.69 205 GLU A O 1
ATOM 1645 N N . LEU A 1 206 ? 15.484 -0.966 -16.379 1.00 91.56 206 LEU A N 1
ATOM 1646 C CA . LEU A 1 206 ? 16.166 -0.307 -17.487 1.00 91.56 206 LEU A CA 1
ATOM 1647 C C . LEU A 1 206 ? 17.617 -0.784 -17.626 1.00 91.56 206 LEU A C 1
ATOM 1649 O O . LEU A 1 206 ? 18.090 -0.916 -18.752 1.00 91.56 206 LEU A O 1
ATOM 1653 N N . MET A 1 207 ? 18.322 -1.038 -16.520 1.00 90.56 207 MET A N 1
ATOM 1654 C CA . MET A 1 207 ? 19.690 -1.565 -16.560 1.00 90.56 207 MET A CA 1
ATOM 1655 C C . MET A 1 207 ? 19.727 -2.999 -17.091 1.00 90.56 207 MET A C 1
ATOM 1657 O O . MET A 1 207 ? 20.549 -3.299 -17.954 1.00 90.56 207 MET A O 1
ATOM 1661 N N . ASN A 1 208 ? 18.790 -3.851 -16.672 1.00 90.75 208 ASN A N 1
ATOM 1662 C CA . ASN A 1 208 ? 18.668 -5.220 -17.185 1.00 90.75 208 ASN A CA 1
ATOM 1663 C C . ASN A 1 208 ? 18.411 -5.249 -18.701 1.00 90.75 208 ASN A C 1
ATOM 1665 O O . ASN A 1 208 ? 18.895 -6.131 -19.408 1.00 90.75 208 ASN A O 1
ATOM 1669 N N . MET A 1 209 ? 17.680 -4.257 -19.213 1.00 89.69 209 MET A N 1
ATOM 1670 C CA . MET A 1 209 ? 17.337 -4.128 -20.633 1.00 89.69 209 MET A CA 1
ATOM 1671 C C . MET A 1 209 ? 18.204 -3.106 -21.371 1.00 89.69 209 MET A C 1
ATOM 1673 O O . MET A 1 209 ? 17.898 -2.728 -22.505 1.00 89.69 209 MET A O 1
ATOM 1677 N N . TYR A 1 210 ? 19.299 -2.656 -20.756 1.00 87.75 210 TYR A N 1
ATOM 1678 C CA . TYR A 1 210 ? 20.125 -1.587 -21.308 1.00 87.75 210 TYR A CA 1
ATOM 1679 C C . TYR A 1 210 ? 20.722 -1.968 -22.664 1.00 87.75 210 TYR A C 1
ATOM 1681 O O . TYR A 1 210 ? 20.839 -1.125 -23.548 1.00 87.75 210 TYR A O 1
ATOM 1689 N N . TRP A 1 211 ? 21.045 -3.245 -22.855 1.00 88.56 211 TRP A N 1
ATOM 1690 C CA . TRP A 1 211 ? 21.577 -3.764 -24.113 1.00 88.56 211 TRP A CA 1
ATOM 1691 C C . TRP A 1 211 ? 20.554 -3.729 -25.265 1.00 88.56 211 TRP A C 1
ATOM 1693 O O . TRP A 1 211 ? 20.951 -3.546 -26.410 1.00 88.56 211 TRP A O 1
ATOM 1703 N N . LEU A 1 212 ? 19.250 -3.825 -24.972 1.00 87.81 212 LEU A N 1
ATOM 1704 C CA . LEU A 1 212 ? 18.161 -3.752 -25.961 1.00 87.81 212 LEU A CA 1
ATOM 1705 C C . LEU A 1 212 ? 17.717 -2.317 -26.247 1.00 87.81 212 LEU A C 1
ATOM 1707 O O . LEU A 1 212 ? 17.411 -1.970 -27.386 1.00 87.81 212 LEU A O 1
ATOM 1711 N N . ILE A 1 213 ? 17.639 -1.490 -25.206 1.00 85.25 213 ILE A N 1
ATOM 1712 C CA . ILE A 1 213 ? 17.060 -0.140 -25.272 1.00 85.25 213 ILE A CA 1
ATOM 1713 C C . ILE A 1 213 ? 18.143 0.928 -25.497 1.00 85.25 213 ILE A C 1
ATOM 1715 O O . ILE A 1 213 ? 17.850 2.050 -25.902 1.00 85.25 213 ILE A O 1
ATOM 1719 N N . GLY A 1 214 ? 19.406 0.602 -25.226 1.00 81.38 214 GLY A N 1
ATOM 1720 C CA . GLY A 1 214 ? 20.525 1.530 -25.320 1.00 81.38 214 GLY A CA 1
ATOM 1721 C C . GLY A 1 214 ? 20.853 1.965 -26.747 1.00 81.38 214 GLY A C 1
ATOM 1722 O O . GLY A 1 214 ? 20.492 1.316 -27.726 1.00 81.38 214 GLY A O 1
ATOM 1723 N N . CYS A 1 215 ? 21.628 3.046 -26.859 1.00 75.62 215 CYS A N 1
ATOM 1724 C CA . CYS A 1 215 ? 22.014 3.641 -28.145 1.00 75.62 215 CYS A CA 1
ATOM 1725 C C . CYS A 1 215 ? 22.838 2.699 -29.040 1.00 75.62 215 CYS A C 1
ATOM 1727 O O . CYS A 1 215 ? 22.913 2.911 -30.241 1.00 75.62 215 CYS A O 1
ATOM 1729 N N . LYS A 1 216 ? 23.464 1.669 -28.455 1.00 80.19 216 LYS A N 1
ATOM 1730 C CA . LYS A 1 216 ? 24.251 0.655 -29.176 1.00 80.19 216 LYS A CA 1
ATOM 1731 C C . LYS A 1 216 ? 23.402 -0.505 -29.716 1.00 80.19 216 LYS A C 1
ATOM 1733 O O . LYS A 1 216 ? 23.936 -1.400 -30.359 1.00 80.19 216 LYS A O 1
ATOM 1738 N N . SER A 1 217 ? 22.104 -0.523 -29.414 1.00 85.75 217 SER A N 1
ATOM 1739 C CA . SER A 1 217 ? 21.185 -1.556 -29.882 1.00 85.75 217 SER A CA 1
ATOM 1740 C C . SER A 1 217 ? 20.792 -1.321 -31.336 1.00 85.75 217 SER A C 1
ATOM 1742 O O . SER A 1 217 ? 20.330 -0.229 -31.680 1.00 85.75 217 SER A O 1
ATOM 1744 N N . GLN A 1 218 ? 20.888 -2.380 -32.142 1.00 86.56 218 GLN A N 1
ATOM 1745 C CA . GLN A 1 218 ? 20.483 -2.410 -33.553 1.00 86.56 218 GLN A CA 1
ATOM 1746 C C . GLN A 1 218 ? 18.960 -2.492 -33.753 1.00 86.56 218 GLN A C 1
ATOM 1748 O O . GLN A 1 218 ? 18.479 -2.567 -34.880 1.00 86.56 218 GLN A O 1
ATOM 1753 N N . LEU A 1 219 ? 18.177 -2.510 -32.669 1.00 87.56 219 LEU A N 1
ATOM 1754 C CA . LEU A 1 219 ? 16.723 -2.524 -32.769 1.00 87.56 219 LEU A CA 1
ATOM 1755 C C . LEU A 1 219 ? 16.187 -1.213 -33.348 1.00 87.56 219 LEU A C 1
ATOM 1757 O O . LEU A 1 219 ? 16.656 -0.126 -32.995 1.00 87.56 219 LEU A O 1
ATOM 1761 N N . SER A 1 220 ? 15.134 -1.338 -34.158 1.00 89.69 220 SER A N 1
ATOM 1762 C CA . SER A 1 220 ? 14.377 -0.188 -34.648 1.00 89.69 220 SER A CA 1
ATOM 1763 C C . SER A 1 220 ? 13.787 0.620 -33.489 1.00 89.69 220 SER A C 1
ATOM 1765 O O . SER A 1 220 ? 13.427 0.073 -32.438 1.00 89.69 220 SER A O 1
ATOM 1767 N N . ASP A 1 221 ? 13.622 1.923 -33.698 1.00 86.31 221 ASP A N 1
ATOM 1768 C CA . ASP A 1 221 ? 13.003 2.818 -32.718 1.00 86.31 221 ASP A CA 1
ATOM 1769 C C . ASP A 1 221 ? 11.577 2.374 -32.363 1.00 86.31 221 ASP A C 1
ATOM 1771 O O . ASP A 1 221 ? 11.163 2.459 -31.205 1.00 86.31 221 ASP A O 1
ATOM 1775 N N . ALA A 1 222 ? 10.845 1.813 -33.331 1.00 89.12 222 ALA A N 1
ATOM 1776 C CA . ALA A 1 222 ? 9.523 1.237 -33.110 1.00 89.12 222 ALA A CA 1
ATOM 1777 C C . ALA A 1 222 ? 9.576 0.038 -32.147 1.00 89.12 222 ALA A C 1
ATOM 1779 O O . ALA A 1 222 ? 8.789 -0.030 -31.204 1.00 89.12 222 ALA A O 1
ATOM 1780 N N . SER A 1 223 ? 10.538 -0.874 -32.318 1.00 90.56 223 SER A N 1
ATOM 1781 C CA . SER A 1 223 ? 10.736 -2.017 -31.416 1.00 90.56 223 SER A CA 1
ATOM 1782 C C . SER A 1 223 ? 11.127 -1.563 -30.006 1.00 90.56 223 SER A C 1
ATOM 1784 O O . SER A 1 223 ? 10.552 -2.036 -29.025 1.00 90.56 223 SER A O 1
ATOM 1786 N N . LYS A 1 224 ? 12.045 -0.592 -29.888 1.00 90.31 224 LYS A N 1
ATOM 1787 C CA . LYS A 1 224 ? 12.442 0.010 -28.601 1.00 90.31 224 LYS A CA 1
ATOM 1788 C C . LYS A 1 224 ? 11.252 0.670 -27.899 1.00 90.31 224 LYS A C 1
ATOM 1790 O O . LYS A 1 224 ? 11.061 0.500 -26.694 1.00 90.31 224 LYS A O 1
ATOM 1795 N N . MET A 1 225 ? 10.412 1.377 -28.656 1.00 89.62 225 MET A N 1
ATOM 1796 C CA . MET A 1 225 ? 9.182 1.987 -28.153 1.00 89.62 225 MET A CA 1
ATOM 1797 C C . MET A 1 225 ? 8.189 0.940 -27.646 1.00 89.62 225 MET A C 1
ATOM 1799 O O . MET A 1 225 ? 7.574 1.135 -26.597 1.00 89.62 225 MET A O 1
ATOM 1803 N N . THR A 1 226 ? 8.037 -0.171 -28.369 1.00 91.69 226 THR A N 1
ATOM 1804 C CA . THR A 1 226 ? 7.186 -1.286 -27.948 1.00 91.69 226 THR A CA 1
ATOM 1805 C C 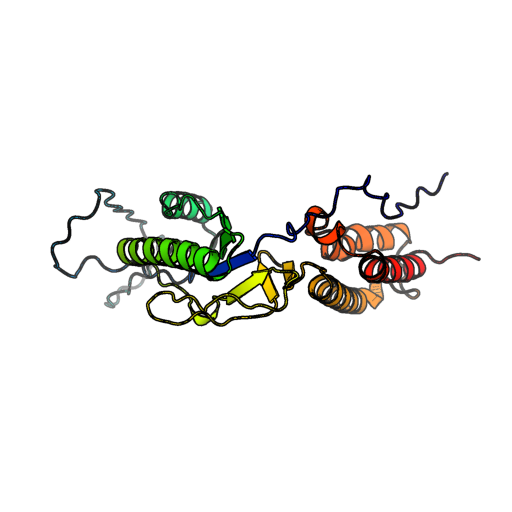. THR A 1 226 ? 7.667 -1.849 -26.619 1.00 91.69 226 THR A C 1
ATOM 1807 O O . THR A 1 226 ? 6.872 -1.899 -25.689 1.00 91.69 226 THR A O 1
ATOM 1810 N N . ILE A 1 227 ? 8.964 -2.145 -26.478 1.00 91.44 227 ILE A N 1
ATOM 1811 C CA . ILE A 1 227 ? 9.557 -2.632 -25.219 1.00 91.44 227 ILE A CA 1
ATOM 1812 C C . ILE A 1 227 ? 9.283 -1.657 -24.065 1.00 91.44 227 ILE A C 1
ATOM 1814 O O . ILE A 1 227 ? 8.849 -2.060 -22.984 1.00 91.44 227 ILE A O 1
ATOM 1818 N N . TYR A 1 228 ? 9.483 -0.355 -24.291 1.00 91.12 228 TYR A N 1
ATOM 1819 C CA . TYR A 1 228 ? 9.177 0.658 -23.282 1.00 91.12 228 TYR A CA 1
ATOM 1820 C C . TYR A 1 228 ? 7.698 0.621 -22.864 1.00 91.12 228 TYR A C 1
ATOM 1822 O O . TYR A 1 228 ? 7.388 0.623 -21.670 1.00 91.12 228 TYR A O 1
ATOM 1830 N N . LYS A 1 229 ? 6.777 0.574 -23.834 1.00 91.56 229 LYS A N 1
ATOM 1831 C CA . LYS A 1 229 ? 5.329 0.580 -23.587 1.00 91.56 229 LYS A CA 1
ATOM 1832 C C . LYS A 1 229 ? 4.828 -0.704 -22.924 1.00 91.56 229 LYS A C 1
ATOM 1834 O O . LYS A 1 229 ? 3.870 -0.617 -22.163 1.00 91.56 229 LYS A O 1
ATOM 1839 N N . THR A 1 230 ? 5.434 -1.855 -23.204 1.00 93.00 230 THR A N 1
ATOM 1840 C CA . THR A 1 230 ? 4.975 -3.157 -22.700 1.00 93.00 230 THR A CA 1
ATOM 1841 C C . THR A 1 230 ? 5.603 -3.544 -21.370 1.00 93.00 230 THR A C 1
ATOM 1843 O O . THR A 1 230 ? 4.949 -4.221 -20.586 1.00 93.00 230 THR A O 1
ATOM 1846 N N . ILE A 1 231 ? 6.834 -3.110 -21.087 1.00 92.25 231 ILE A N 1
ATOM 1847 C CA . ILE A 1 231 ? 7.566 -3.549 -19.891 1.00 92.25 231 ILE A CA 1
ATOM 1848 C C . ILE A 1 231 ? 7.735 -2.411 -18.889 1.00 92.25 231 ILE A C 1
ATOM 1850 O O . ILE A 1 231 ? 7.324 -2.525 -17.737 1.00 92.25 231 ILE A O 1
ATOM 1854 N N . LEU A 1 232 ? 8.313 -1.285 -19.314 1.00 92.31 232 LEU A N 1
ATOM 1855 C CA . LEU A 1 232 ? 8.658 -0.199 -18.392 1.00 92.31 232 LEU A CA 1
ATOM 1856 C C . LEU A 1 232 ? 7.435 0.632 -17.997 1.00 92.31 232 LEU A C 1
ATOM 1858 O O . LEU A 1 232 ? 7.292 1.009 -16.834 1.00 92.31 232 LEU A O 1
ATOM 1862 N N . LYS A 1 233 ? 6.538 0.924 -18.945 1.00 91.94 233 LYS A N 1
ATOM 1863 C CA . LYS A 1 233 ? 5.350 1.744 -18.688 1.00 91.94 233 LYS A CA 1
ATOM 1864 C C . LYS A 1 233 ? 4.416 1.126 -17.629 1.00 91.94 233 LYS A C 1
ATOM 1866 O O . LYS A 1 233 ? 4.095 1.845 -16.681 1.00 91.94 233 LYS A O 1
ATOM 1871 N N . PRO A 1 234 ? 4.057 -0.174 -17.688 1.00 94.19 234 PRO A N 1
ATOM 1872 C CA . PRO A 1 234 ? 3.172 -0.799 -16.700 1.00 94.19 234 PRO A CA 1
ATOM 1873 C C . PRO A 1 234 ? 3.654 -0.695 -15.250 1.00 94.19 234 PRO A C 1
ATOM 1875 O O . PRO A 1 234 ? 2.837 -0.547 -14.341 1.00 94.19 234 PRO A O 1
ATOM 1878 N N . VAL A 1 235 ? 4.973 -0.723 -15.021 1.00 92.38 235 VAL A N 1
ATOM 1879 C CA . VAL A 1 235 ? 5.567 -0.707 -13.672 1.00 92.38 235 VAL A CA 1
ATOM 1880 C C . VAL A 1 235 ? 5.168 0.537 -12.884 1.00 92.38 235 VAL A C 1
ATOM 1882 O O . VAL A 1 235 ? 4.871 0.425 -11.687 1.00 92.38 235 VAL A O 1
ATOM 1885 N N . TRP A 1 236 ? 5.170 1.704 -13.540 1.00 90.19 236 TRP A N 1
ATOM 1886 C CA . TRP A 1 236 ? 4.774 2.960 -12.910 1.00 90.19 236 TRP A CA 1
ATOM 1887 C C . TRP A 1 236 ? 3.303 3.286 -13.119 1.00 90.19 236 TRP A C 1
ATOM 1889 O O . TRP A 1 236 ? 2.710 3.830 -12.203 1.00 90.19 236 TRP A O 1
ATOM 1899 N N . THR A 1 237 ? 2.676 2.920 -14.243 1.00 92.94 237 THR A N 1
ATOM 1900 C CA . THR A 1 237 ? 1.241 3.201 -14.446 1.00 92.94 237 THR A CA 1
ATOM 1901 C C . THR A 1 237 ? 0.329 2.408 -13.512 1.00 92.94 237 THR A C 1
ATOM 1903 O O . THR A 1 237 ? -0.835 2.767 -13.345 1.00 92.94 237 THR A O 1
ATOM 1906 N N . TYR A 1 238 ? 0.828 1.338 -12.891 1.00 92.81 238 TYR A N 1
ATOM 1907 C CA . TYR A 1 238 ? 0.093 0.614 -11.861 1.00 92.81 238 TYR A CA 1
ATOM 1908 C C . TYR A 1 238 ? -0.304 1.541 -10.700 1.00 92.81 238 TYR A C 1
ATOM 1910 O O . TYR A 1 238 ? 0.549 2.197 -10.101 1.00 92.81 238 TYR A O 1
ATOM 1918 N N . GLY A 1 239 ? -1.599 1.586 -10.376 1.00 88.25 239 GLY A N 1
ATOM 1919 C CA . GLY A 1 239 ? -2.135 2.401 -9.282 1.00 88.25 239 GLY A CA 1
ATOM 1920 C C . GLY A 1 239 ? -2.153 3.911 -9.548 1.00 88.25 239 GLY A C 1
ATOM 1921 O O . GLY A 1 239 ? -2.301 4.682 -8.601 1.00 88.25 239 GLY A O 1
ATOM 1922 N N . ILE A 1 240 ? -2.004 4.352 -10.806 1.00 90.81 240 ILE A N 1
ATOM 1923 C CA . ILE A 1 240 ? -1.935 5.781 -11.169 1.00 90.81 240 ILE A CA 1
ATOM 1924 C C . ILE A 1 240 ? -3.173 6.577 -10.762 1.00 90.81 240 ILE A C 1
ATOM 1926 O O . ILE A 1 240 ? -3.059 7.759 -10.456 1.00 90.81 240 ILE A O 1
ATOM 1930 N N . GLN A 1 241 ? -4.337 5.934 -10.677 1.00 90.06 241 GLN A N 1
ATOM 1931 C CA . GLN A 1 241 ? -5.564 6.554 -10.176 1.00 90.06 241 GLN A CA 1
ATOM 1932 C C . GLN A 1 241 ? -5.419 7.038 -8.724 1.00 90.06 241 GLN A C 1
ATOM 1934 O O . GLN A 1 241 ? -6.101 7.971 -8.317 1.00 90.06 241 GLN A O 1
ATOM 1939 N N . LEU A 1 242 ? -4.528 6.412 -7.949 1.00 89.12 242 LEU A N 1
ATOM 1940 C CA . LEU A 1 242 ? -4.295 6.729 -6.545 1.00 89.12 242 LEU A CA 1
ATOM 1941 C C . LEU A 1 242 ? -3.083 7.647 -6.386 1.00 89.12 242 LEU A C 1
ATOM 1943 O O . LEU A 1 242 ? -3.210 8.754 -5.870 1.00 89.12 242 LEU A O 1
ATOM 1947 N N . TRP A 1 243 ? -1.906 7.232 -6.864 1.00 90.25 243 TRP A N 1
ATOM 1948 C CA . TRP A 1 243 ? -0.689 8.030 -6.676 1.00 90.25 243 TRP A CA 1
ATOM 1949 C C . TRP A 1 243 ? -0.582 9.221 -7.638 1.00 90.25 243 TRP A C 1
ATOM 1951 O O . TRP A 1 243 ? 0.203 10.133 -7.383 1.00 90.25 243 TRP A O 1
ATOM 1961 N N . GLY A 1 244 ? -1.389 9.275 -8.702 1.00 88.56 244 GLY A N 1
ATOM 1962 C CA . GLY A 1 244 ? -1.455 10.414 -9.626 1.00 88.56 244 GLY A CA 1
ATOM 1963 C C . GLY A 1 244 ? -1.917 11.718 -8.968 1.00 88.56 244 GLY A C 1
ATOM 1964 O O . GLY A 1 244 ? -1.736 12.789 -9.536 1.00 88.56 244 GLY A O 1
ATOM 1965 N N . THR A 1 245 ? -2.448 11.652 -7.743 1.00 88.62 245 THR A N 1
ATOM 1966 C CA . THR A 1 245 ? -2.807 12.818 -6.923 1.00 88.62 245 THR A CA 1
ATOM 1967 C C . THR A 1 245 ? -1.632 13.355 -6.093 1.00 88.62 245 THR A C 1
ATOM 1969 O O . THR A 1 245 ? -1.828 14.211 -5.224 1.00 88.62 245 THR A O 1
ATOM 1972 N N . ALA A 1 246 ? -0.424 12.808 -6.270 1.00 91.62 246 ALA A N 1
ATOM 1973 C CA . ALA A 1 246 ? 0.789 13.283 -5.614 1.00 91.62 246 ALA A CA 1
ATOM 1974 C C . ALA A 1 246 ? 1.135 14.726 -6.023 1.00 91.62 246 ALA A C 1
ATOM 1976 O O . ALA A 1 246 ? 0.611 15.272 -6.992 1.00 91.62 246 ALA A O 1
ATOM 1977 N N . SER A 1 247 ? 2.043 15.366 -5.280 1.00 91.00 247 SER A N 1
ATOM 1978 C CA . SER A 1 247 ? 2.530 16.695 -5.659 1.00 91.00 247 SER A CA 1
ATOM 1979 C C . SER A 1 247 ? 3.243 16.658 -7.011 1.00 91.00 247 SER A C 1
ATOM 1981 O O . SER A 1 247 ? 3.929 15.683 -7.325 1.00 91.00 247 SER A O 1
ATOM 1983 N N . HIS A 1 248 ? 3.164 17.758 -7.765 1.00 91.12 248 HIS A N 1
ATOM 1984 C CA . HIS A 1 248 ? 3.886 17.913 -9.033 1.00 91.12 248 HIS A CA 1
ATOM 1985 C C . HIS A 1 248 ? 5.373 17.570 -8.898 1.00 91.12 248 HIS A C 1
ATOM 1987 O O . HIS A 1 248 ? 5.892 16.785 -9.680 1.00 91.12 248 HIS A O 1
ATOM 1993 N N . SER A 1 249 ? 6.019 18.032 -7.824 1.00 93.12 249 SER A N 1
ATOM 1994 C CA . SER A 1 249 ? 7.420 17.715 -7.525 1.00 93.12 249 SER A CA 1
ATOM 1995 C C . SER A 1 249 ? 7.721 16.216 -7.419 1.00 93.12 249 SER A C 1
ATOM 1997 O O . SER A 1 249 ? 8.805 15.781 -7.799 1.00 93.12 249 SER A O 1
ATOM 1999 N N . ASN A 1 250 ? 6.780 15.411 -6.914 1.00 91.62 250 ASN A N 1
ATOM 2000 C CA . ASN A 1 250 ? 6.945 13.964 -6.831 1.00 91.62 250 ASN A CA 1
ATOM 2001 C C . ASN A 1 250 ? 6.690 13.308 -8.198 1.00 91.62 250 ASN A C 1
ATOM 2003 O O . ASN A 1 250 ? 7.434 12.411 -8.586 1.00 91.62 250 ASN A O 1
ATOM 2007 N N . ILE A 1 251 ? 5.678 13.763 -8.942 1.00 92.25 251 ILE A N 1
ATOM 2008 C CA . ILE A 1 251 ? 5.346 13.247 -10.283 1.00 92.25 251 ILE A CA 1
ATOM 2009 C C . ILE A 1 251 ? 6.490 13.517 -11.273 1.00 92.25 251 ILE A C 1
ATOM 2011 O O . ILE A 1 251 ? 6.877 12.623 -12.030 1.00 92.25 251 ILE A O 1
ATOM 2015 N N . GLU A 1 252 ? 7.111 14.696 -11.189 1.00 94.25 252 GLU A N 1
ATOM 2016 C CA . GLU A 1 252 ? 8.258 15.094 -12.011 1.00 94.25 252 GLU A CA 1
ATOM 2017 C C . GLU A 1 252 ? 9.418 14.088 -11.952 1.00 94.25 252 GLU A C 1
ATOM 20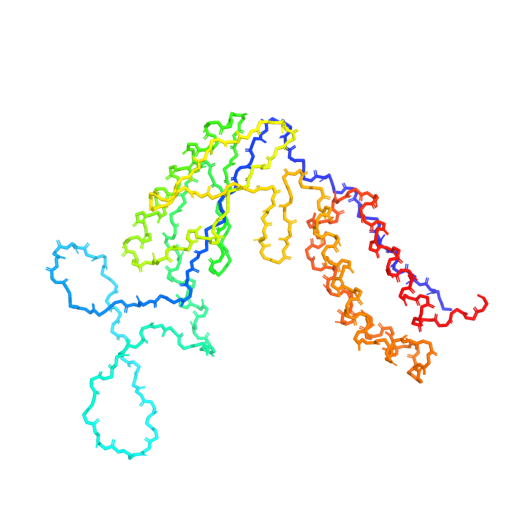19 O O . GLU A 1 252 ? 10.170 13.941 -12.915 1.00 94.25 252 GLU A O 1
ATOM 2024 N N . ILE A 1 253 ? 9.580 13.356 -10.845 1.00 93.88 253 ILE A N 1
ATOM 2025 C CA . ILE A 1 253 ? 10.630 12.337 -10.703 1.00 93.88 253 ILE A CA 1
ATOM 2026 C C . ILE A 1 253 ? 10.456 11.229 -11.756 1.00 93.88 253 ILE A C 1
ATOM 2028 O O . ILE A 1 253 ? 11.438 10.793 -12.368 1.00 93.88 253 ILE A O 1
ATOM 2032 N N . LEU A 1 254 ? 9.217 10.785 -11.989 1.00 93.44 254 LEU A N 1
ATOM 2033 C CA . LEU A 1 254 ? 8.898 9.768 -12.995 1.00 93.44 254 LEU A CA 1
ATOM 2034 C C . LEU A 1 254 ? 8.858 10.362 -14.406 1.00 93.44 254 LEU A C 1
ATOM 2036 O O . LEU A 1 254 ? 9.329 9.718 -15.342 1.00 93.44 254 LEU A O 1
ATOM 2040 N N . GLU A 1 255 ? 8.398 11.604 -14.566 1.00 92.94 255 GLU A N 1
ATOM 2041 C CA . GLU A 1 255 ? 8.430 12.315 -15.855 1.00 92.94 255 GLU A CA 1
ATOM 2042 C C . GLU A 1 255 ? 9.850 12.498 -16.388 1.00 92.94 255 GLU A C 1
ATOM 2044 O O . GLU A 1 255 ? 10.121 12.279 -17.574 1.00 92.94 255 GLU A O 1
ATOM 2049 N N . ARG A 1 256 ? 10.789 12.872 -15.510 1.00 93.69 256 ARG A N 1
ATOM 2050 C CA . ARG A 1 256 ? 12.207 13.006 -15.861 1.00 93.69 256 ARG A CA 1
ATOM 2051 C C . ARG A 1 256 ? 12.791 11.662 -16.273 1.00 93.69 256 ARG A C 1
ATOM 2053 O O . ARG A 1 256 ? 13.543 11.609 -17.245 1.00 93.69 256 ARG A O 1
ATOM 2060 N N . PHE A 1 257 ? 12.424 10.577 -15.585 1.00 93.25 257 PHE A N 1
ATOM 2061 C CA . PHE A 1 257 ? 12.813 9.233 -16.005 1.00 93.25 257 PHE A CA 1
ATOM 2062 C C . PHE A 1 257 ? 12.261 8.886 -17.384 1.00 93.25 257 PHE A C 1
ATOM 2064 O O . PHE A 1 257 ? 13.033 8.513 -18.261 1.00 93.25 257 PHE A O 1
ATOM 2071 N N . GLN A 1 258 ? 10.954 9.053 -17.596 1.00 92.06 258 GLN A N 1
ATOM 2072 C CA . GLN A 1 258 ? 10.316 8.801 -18.884 1.00 92.06 258 GLN A CA 1
ATOM 2073 C C . GLN A 1 258 ? 11.008 9.595 -19.992 1.00 92.06 258 GLN A C 1
ATOM 2075 O O . GLN A 1 258 ? 11.405 9.018 -20.998 1.00 92.06 258 GLN A O 1
ATOM 2080 N N . SER A 1 259 ? 11.233 10.890 -19.785 1.00 91.50 259 SER A N 1
ATOM 2081 C CA . SER A 1 259 ? 11.888 11.762 -20.761 1.00 91.50 259 SER A CA 1
ATOM 2082 C C . SER A 1 259 ? 13.323 11.331 -21.069 1.00 91.50 259 SER A C 1
ATOM 2084 O O . SER A 1 259 ? 13.749 11.397 -22.220 1.00 91.50 259 SER A O 1
ATOM 2086 N N . LYS A 1 260 ? 14.077 10.887 -20.056 1.00 90.00 260 LYS A N 1
ATOM 2087 C CA . LYS A 1 260 ? 15.447 10.382 -20.217 1.00 90.00 260 LYS A CA 1
ATOM 2088 C C . LYS A 1 260 ? 15.474 9.059 -20.981 1.00 90.00 260 LYS A C 1
ATOM 2090 O O . LYS A 1 260 ? 16.318 8.882 -21.853 1.00 90.00 260 LYS A O 1
ATOM 2095 N N . THR A 1 261 ? 14.558 8.149 -20.668 1.00 88.75 261 THR A N 1
ATOM 2096 C CA . THR A 1 261 ? 14.459 6.842 -21.326 1.00 88.75 261 THR A CA 1
ATOM 2097 C C . THR A 1 261 ? 13.992 6.994 -22.771 1.00 88.75 261 THR A C 1
ATOM 2099 O O . THR A 1 261 ? 14.604 6.431 -23.668 1.00 88.75 261 THR A O 1
ATOM 2102 N N . MET A 1 262 ? 12.988 7.834 -23.028 1.00 85.94 262 MET A N 1
ATOM 2103 C CA . MET A 1 262 ? 12.480 8.100 -24.379 1.00 85.94 262 MET A CA 1
ATOM 2104 C C . MET A 1 262 ? 13.541 8.735 -25.283 1.00 85.94 262 MET A C 1
ATOM 2106 O O . MET A 1 262 ? 13.678 8.314 -26.423 1.00 85.94 262 MET A O 1
ATOM 2110 N N . ARG A 1 263 ? 14.353 9.664 -24.757 1.00 85.88 263 ARG A N 1
ATOM 2111 C CA . ARG A 1 263 ? 15.524 10.230 -25.458 1.00 85.88 263 ARG A CA 1
ATOM 2112 C C . ARG A 1 263 ? 16.613 9.213 -25.798 1.00 85.88 263 ARG A C 1
ATOM 2114 O O . ARG A 1 263 ? 17.489 9.504 -26.598 1.00 85.88 263 ARG A O 1
ATOM 2121 N N . ARG A 1 264 ? 16.610 8.059 -25.135 1.00 81.69 264 ARG A N 1
ATOM 2122 C CA . ARG A 1 264 ? 17.543 6.965 -25.405 1.00 81.69 264 ARG A CA 1
ATOM 2123 C C . ARG A 1 264 ? 16.962 5.963 -26.403 1.00 81.69 264 ARG A C 1
ATOM 2125 O O . ARG A 1 264 ? 17.716 5.426 -27.203 1.00 81.69 264 ARG A O 1
ATOM 2132 N N . CYS A 1 265 ? 15.646 5.738 -26.353 1.00 77.62 265 CYS A N 1
ATOM 2133 C CA . CYS A 1 265 ? 14.924 4.893 -27.306 1.00 77.62 265 CYS A CA 1
ATOM 2134 C C . CYS A 1 265 ? 14.837 5.530 -28.693 1.00 77.62 265 CYS A C 1
ATOM 2136 O O . CYS A 1 265 ? 15.083 4.856 -29.684 1.00 77.62 265 CYS A O 1
ATOM 2138 N N . SER A 1 266 ? 14.450 6.802 -28.741 1.00 70.44 266 SER A N 1
ATOM 2139 C CA . SER A 1 266 ? 14.469 7.614 -29.947 1.00 70.44 266 SER A CA 1
ATOM 2140 C C . SER A 1 266 ? 15.820 8.292 -29.995 1.00 70.44 266 SER A C 1
ATOM 2142 O O . SER A 1 266 ? 16.114 9.127 -29.139 1.00 70.44 266 SER A O 1
ATOM 2144 N N . ILE A 1 267 ? 16.641 7.940 -30.978 1.00 54.88 267 ILE A N 1
ATOM 2145 C CA . ILE A 1 267 ? 17.744 8.811 -31.362 1.00 54.88 267 ILE A CA 1
ATOM 2146 C C . ILE A 1 267 ? 17.062 10.115 -31.778 1.00 54.88 267 ILE A C 1
ATOM 2148 O O . ILE A 1 267 ? 16.436 10.175 -32.832 1.00 54.88 267 ILE A O 1
ATOM 2152 N N . PHE A 1 268 ? 17.104 11.145 -30.933 1.00 43.91 268 PHE A N 1
ATOM 2153 C CA . PHE A 1 268 ? 16.868 12.492 -31.430 1.00 43.91 268 PHE A CA 1
ATOM 2154 C C . PHE A 1 268 ? 17.989 12.736 -32.443 1.00 43.91 268 PHE A C 1
ATOM 2156 O O . PHE A 1 268 ? 19.140 12.957 -32.078 1.00 43.91 268 PHE A O 1
ATOM 2163 N N . HIS A 1 269 ? 17.680 12.546 -33.727 1.00 41.06 269 HIS A N 1
ATOM 2164 C CA . HIS A 1 269 ? 18.338 13.321 -34.760 1.00 41.06 269 HIS A CA 1
ATOM 2165 C C . HIS A 1 269 ? 18.045 14.783 -34.433 1.00 41.06 269 HIS A C 1
ATOM 2167 O O . HIS A 1 269 ? 16.882 15.134 -34.226 1.00 41.06 269 HIS A O 1
ATOM 2173 N N . THR A 1 270 ? 19.118 15.572 -34.403 1.00 33.19 270 THR A N 1
ATOM 2174 C CA . THR A 1 270 ? 19.248 16.989 -34.020 1.00 33.19 270 THR A CA 1
ATOM 2175 C C . THR A 1 270 ? 19.341 17.285 -32.527 1.00 33.19 270 THR A C 1
ATOM 2177 O O . THR A 1 270 ? 18.375 17.031 -31.777 1.00 33.19 270 THR A O 1
#

Nearest PDB structures (foldseek):
  3cw2-assembly4_H  TM=5.706E-01  e=1.871E-01  Saccharolobus solfataricus
  6fxd-assembly1_A-2  TM=3.944E-01  e=2.859E-01  Pseudomonas fluorescens
  4lnn-assembly1_I  TM=3.108E-01  e=1.467E+00  Bacillus subtilis
  2wgs-assembly1_A  TM=3.534E-01  e=2.689E+00  Mycobacterium tuberculosis H37Rv
  6sgb-assembly1_FQ  TM=2.575E-01  e=1.224E+00  Trypanosoma brucei brucei

Sequence (270 aa):
MEYNSVRLSRPTAQRKPAANPERFLVTANVRSSHRARLPRADDRSGVDVPPLRWRLQLAPVSPASTPCDSVDTFRSGVPQGSILGPVLYLIYTADLPGHAFTTTATYTDDTAILSTHENQDSASDSLQQHLNLIEKWLRQWRIKANTDKSVQVTFTLRRKTCPPVKLCNVQIPQADDAKYLGMHLDRRLTWRKHIWTKRKQLDCELMNMYWLIGCKSQLSDASKMTIYKTILKPVWTYGIQLWGTASHSNIEILERFQSKTMRRCSIFHT

Radius of gyration: 24.94 Å; Cα contacts (8 Å, |Δi|>4): 310; chains: 1; bounding box: 48×69×62 Å

Foldseek 3Di:
DDPPPPDVPPPPPPDAPDPPQQKKKKKKWWFFDQQPQPDDPDDDDDDDAPPPDDPPPPDDPDDDDDDDDDPDDPRDHDPPPDPCRVVVQCVLCVPQDDADQWDWDDDRRTIMIIGMDSDLAVSQVSVQVSLVSNLVVCVSSVIDIDLVLIEMAIQHPDPDDHDWHDHPNHTRHYDQWDQDPNAIQGSPRQSLVRLVVLLVVLVVVCVVCCQCQALVHPDDLVVNVVCCVPPNVCSVCVPCVRNVSHDPVSVVSVVVVVVVSNCGSDVPPD

Organism: Eumeta variegata (NCBI:txid151549)

Mean predicted aligned error: 13.75 Å

Secondary structure (DSSP, 8-state):
--------------------TT-EEEEEEEEEPS---PPPS------PPPS----------PPS------------SPPTT-TTHHHHHHHHTTTPPP-TTEEEEEETTEEEEEEEESSHHHHHHHHHHHHHHHHHHHHHTT--EEEEEEEEEEE-SSS--PPPPEETTEEPPEESEEEETTEEEETT---HHHHHHHHHHHHHHHHHTHHHHSTT--S-HHHHHHHIIIIIHHHHHTTHHHHTTS-HHHHHHHHHHHHHHHHHHTT---

pLDDT: mean 73.04, std 23.62, range [25.73, 95.31]

Solvent-accessible surface area (backbone atoms only — not comparable to full-atom values): 16455 Å² total; per-residue (Å²): 133,85,81,80,73,82,59,84,71,76,70,74,83,66,72,57,86,64,74,53,95,61,40,32,37,38,31,42,37,47,29,49,49,92,78,43,60,60,77,77,97,79,74,98,67,98,66,95,69,84,93,75,84,77,84,76,81,78,75,80,86,75,77,85,88,82,93,76,97,64,88,73,78,80,73,38,65,75,63,90,86,47,86,57,42,66,58,53,49,52,63,70,56,64,78,64,79,83,48,96,69,44,51,77,49,73,52,89,54,45,32,36,38,38,12,63,25,69,49,46,58,63,21,34,50,56,41,37,55,43,40,52,52,46,47,52,48,28,60,75,72,59,50,60,72,34,62,88,76,20,39,32,34,56,34,40,93,63,95,74,76,55,64,83,48,53,54,92,92,39,72,38,51,76,41,63,57,45,79,56,96,93,40,44,48,38,32,72,65,54,32,56,68,31,51,51,52,44,52,51,52,49,50,53,53,47,59,76,40,33,72,61,40,32,83,87,29,89,61,52,52,68,57,32,47,48,51,42,60,70,57,58,43,51,69,61,57,58,62,38,91,64,56,66,59,34,52,67,78,58,52,46,57,55,51,53,48,50,53,55,50,48,56,39,33,39,76,70,79,125

InterPro domains:
  IPR000477 Reverse transcriptase domain [PF00078] (75-185)
  IPR000477 Reverse transcriptase domain [PS50878] (1-185)
  IPR043502 DNA/RNA polymerase superfamily [SSF56672] (77-198)